Protein 7W9H (pdb70)

InterPro domains:
  IPR001789 Signal transduction response regulator, receiver domain [PF00072] (5-114)
  IPR001789 Signal transduction response regulator, receiver domain [PS50110] (4-118)
  IPR001789 Signal transduction response regulator, receiver domain [SM00448] (3-114)
  IPR002078 RNA polymerase sigma factor 54 interaction domain [PF00158] (134-296)
  IPR002078 RNA polymerase sigma factor 54 interaction domain [PS50045] (130-359)
  IPR002197 DNA binding HTH domain, Fis-type [PF02954] (419-458)
  IPR002197 DNA binding HTH domain, Fis-type [PR01590] (425-442)
  IPR002197 DNA binding HTH domain, Fis-type [PR01590] (442-462)
  IPR003593 AAA+ ATPase domain [SM00382] (150-293)
  IPR009057 Homedomain-like superfamily [SSF46689] (343-458)
  IPR011006 CheY-like superfamily [SSF52172] (4-174)
  IPR025662 Sigma-54 interaction domain, ATP-binding site 1 [PS00675] (154-167)
  IPR025943 Sigma-54 interaction domain, ATP-binding site 2 [PS00676] (216-231)
  IPR025944 Sigma-54 interaction domain, conserved site [PS00688] (343-352)
  IPR027417 P-loop containing nucleoside triphosphate hydrolase [G3DSA:3.40.50.300] (127-301)
  IPR027417 P-loop containing nucleoside triphosphate hydrolase [SSF52540] (132-371)
  IPR058031 NorR-like, AAA+ ATPase lid domain [PF25601] (302-372)

B-factor: mean 34.27, std 9.64, range [15.79, 97.36]

Organism: Pseudomonas aeruginosa (strain ATCC 15692 / DSM 22644 / CIP 104116 / JCM 14847 / LMG 12228 / 1C / PRS 101 / PAO1) (NCBI:txid208964)

Foldseek 3Di:
DEFEEEEEAQDPVVQVVLVVLSVVLVYHYDYDHHLVVVVVVVVVDPGQEYEYEADHPPHGVLVSLLVCCVPPVNYAYEYEYQDDDDVVQVVSVVSPHPYYYHDDDDSVVVSVSCVVGTDD/DLAWEEEAEAQPPVVQVQLVVLSVVLVYHYDTHHHLVVVVVVVVPDPGQEYEHEADHDPHGVQVSLLVCCVPPVPYAYEYEYCDDDPVVQVVSVVSPHPHYYHDDDDSVVSVVVCVVRGHSD

GO terms:
  GO:0045785 positive regulation of cell adhesion (P, IMP)
  GO:2000155 positive regulation of cilium-dependent cell motility (P, IMP)
  GO:1900191 negative regulation of single-species biofilm formation (P, IMP)

Nearest PDB structures (foldseek):
  7w9h-assembly1_A  TM=1.005E+00  e=4.270E-21  Pseudomonas aeruginosa PAO1
  3w9s-assembly1_B  TM=9.530E-01  e=1.381E-09  Klebsiella pneumoniae subsp. pneumoniae NTUH-K2044
  4l4u-assembly1_A-2  TM=9.062E-01  e=5.384E-09  Aquifex aeolicus VF5
  7pv7-assembly2_B  TM=9.364E-01  e=1.172E-08  Porphyromonas gingivalis W83
  7pva-assembly1_B  TM=9.447E-01  e=9.942E-08  Porphyromonas gingivalis W83

Structure (mmCIF, N/CA/C/O backbone):
data_7W9H
#
_entry.id   7W9H
#
_cell.length_a   33.715
_cell.length_b   67.712
_cell.length_c   51.429
_cell.angle_alpha   90.000
_cell.angle_beta   92.174
_cell.angle_gamma   90.000
#
_symmetry.space_group_name_H-M   'P 1 21 1'
#
loop_
_entity.id
_entity.type
_entity.pdbx_description
1 polymer 'Response regulator protein FleR'
2 non-polymer 'CALCIUM ION'
3 non-polymer 'ACETATE ION'
4 water water
#
loop_
_atom_site.group_PDB
_atom_site.id
_atom_site.type_symbol
_atom_site.label_atom_id
_atom_site.label_alt_id
_atom_site.label_comp_id
_atom_site.label_asym_id
_atom_site.label_entity_id
_atom_site.label_seq_id
_atom_site.pdbx_PDB_ins_code
_atom_site.Cartn_x
_atom_site.Cartn_y
_atom_site.Cartn_z
_atom_site.occupancy
_atom_site.B_iso_or_equiv
_atom_site.auth_seq_id
_atom_site.auth_comp_id
_atom_site.auth_asym_id
_atom_site.auth_atom_id
_atom_site.pdbx_PDB_model_num
ATOM 1 N N . MET A 1 5 ? 26.03000 -8.37800 27.46200 1.000 54.46603 1 MET A N 1
ATOM 2 C CA . MET A 1 5 ? 25.55800 -7.13600 28.07500 1.000 64.09942 1 MET A CA 1
ATOM 3 C C . MET A 1 5 ? 24.69300 -6.35300 27.09100 1.000 64.36941 1 MET A C 1
ATOM 4 O O . MET A 1 5 ? 23.93600 -5.45100 27.47700 1.000 55.73026 1 MET A O 1
ATOM 9 N N . ALA A 1 6 ? 24.81500 -6.71800 25.81500 1.000 58.34781 2 ALA A N 1
ATOM 10 C CA . ALA A 1 6 ? 24.13400 -6.00100 24.74900 1.000 54.71609 2 ALA A CA 1
ATOM 11 C C . ALA A 1 6 ? 22.64100 -6.32800 24.73100 1.000 58.52925 2 ALA A C 1
ATOM 12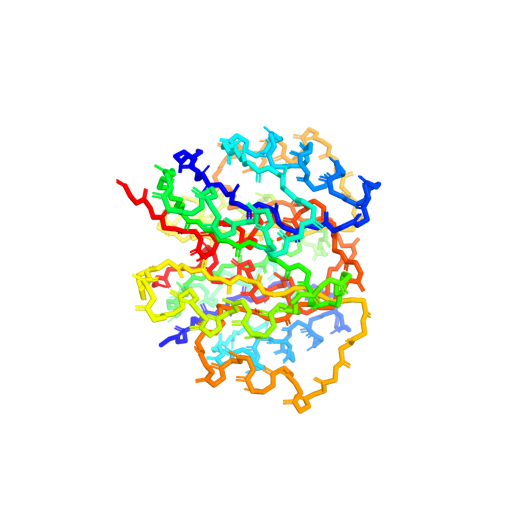 O O . ALA A 1 6 ? 22.20500 -7.41400 25.12800 1.000 57.20135 2 ALA A O 1
ATOM 14 N N . ALA A 1 7 ? 21.85300 -5.34800 24.29800 1.000 50.34056 3 ALA A N 1
ATOM 15 C CA . ALA A 1 7 ? 20.43600 -5.51600 24.03200 1.000 41.58814 3 ALA A CA 1
ATOM 16 C C . ALA A 1 7 ? 20.22800 -5.25500 22.55000 1.000 34.44292 3 ALA A C 1
ATOM 17 O O . ALA A 1 7 ? 21.00800 -4.53900 21.92900 1.000 41.08131 3 ALA A O 1
ATOM 19 N N . LYS A 1 8 ? 19.21400 -5.87800 21.97400 1.000 30.36295 4 LYS A N 1
ATOM 20 C CA . LYS A 1 8 ? 18.86100 -5.66100 20.58000 1.000 29.92424 4 LYS A CA 1
ATOM 21 C C . LYS A 1 8 ? 17.57600 -4.83900 20.56700 1.000 29.04536 4 LYS A C 1
ATOM 22 O O . LYS A 1 8 ? 16.51600 -5.32900 20.97200 1.000 26.97659 4 LYS A O 1
ATOM 28 N N . VAL A 1 9 ? 17.67700 -3.58800 20.12200 1.000 28.16692 5 VAL A N 1
ATOM 29 C CA . VAL A 1 9 ? 16.61100 -2.60200 20.25800 1.000 28.58365 5 VAL A CA 1
ATOM 30 C C . VAL A 1 9 ? 16.01800 -2.32700 18.88500 1.000 26.35126 5 VAL A C 1
ATOM 31 O O . VAL A 1 9 ? 16.75100 -2.02400 17.93600 1.000 27.11745 5 VAL A O 1
ATOM 35 N N . LEU A 1 10 ? 14.69500 -2.43800 18.78000 1.000 24.66169 6 LEU A N 1
ATOM 36 C CA . LEU A 1 10 ? 13.96800 -1.97900 17.60000 1.000 25.88889 6 LEU A CA 1
ATOM 37 C C . LEU A 1 10 ? 13.59300 -0.52000 17.80600 1.000 23.20310 6 LEU A C 1
ATOM 38 O O . LEU A 1 10 ? 12.92000 -0.17500 18.77900 1.000 23.86679 6 LEU A O 1
ATOM 43 N N . LEU A 1 11 ? 14.00700 0.32600 16.88500 1.000 25.61139 7 LEU A N 1
ATOM 44 C CA . LEU A 1 11 ? 13.78300 1.75500 16.96800 1.000 24.89112 7 LEU A CA 1
ATOM 45 C C . LEU A 1 11 ? 12.82000 2.15900 15.86100 1.000 29.20849 7 LEU A C 1
ATOM 46 O O . LEU A 1 11 ? 13.08200 1.88600 14.68800 1.000 27.00976 7 LEU A O 1
ATOM 51 N N . VAL A 1 12 ? 11.71300 2.80000 16.23300 1.000 26.84387 8 VAL A N 1
ATOM 52 C CA . VAL A 1 12 ? 10.64800 3.17100 15.30500 1.000 25.51735 8 VAL A CA 1
ATOM 53 C C . VAL A 1 12 ? 10.46500 4.67400 15.41900 1.000 31.93150 8 VAL A C 1
ATOM 54 O O . VAL A 1 12 ? 9.89800 5.15900 16.40900 1.000 31.82804 8 VAL A O 1
ATOM 58 N N . GLU A 1 13 ? 10.91300 5.41500 14.40900 1.000 29.17278 9 GLU A N 1
ATOM 59 C CA . GLU A 1 13 ? 10.90000 6.87500 14.48800 1.000 31.61264 9 GLU A CA 1
ATOM 60 C C . GLU A 1 13 ? 10.88900 7.43200 13.07400 1.000 36.92052 9 GLU A C 1
ATOM 61 O O . GLU A 1 13 ? 11.81400 7.15600 12.29600 1.000 33.13742 9 GLU A O 1
ATOM 67 N N . ASP A 1 14 ? 9.85900 8.22100 12.74300 1.000 37.20277 10 ASP A N 1
ATOM 68 C CA . ASP A 1 14 ? 9.74800 8.79200 11.40300 1.000 38.24012 10 ASP A CA 1
ATOM 69 C C . ASP A 1 14 ? 10.67200 9.98300 11.17900 1.000 43.81662 10 ASP A C 1
ATOM 70 O O . ASP A 1 14 ? 10.94900 10.31900 10.02500 1.000 45.93491 10 ASP A O 1
ATOM 75 N N . ASP A 1 15 ? 11.17200 10.61300 12.23900 1.000 45.54842 11 ASP A N 1
ATOM 76 C CA . ASP A 1 15 ? 12.08400 11.74800 12.10300 1.000 39.49616 11 ASP A CA 1
ATOM 77 C C . ASP A 1 15 ? 13.49300 11.23200 11.85600 1.000 41.30312 11 ASP A C 1
ATOM 78 O O . ASP A 1 15 ? 14.14600 10.73900 12.78300 1.000 41.73720 11 ASP A O 1
ATOM 83 N N . ARG A 1 16 ? 13.96800 11.38400 10.61400 1.000 45.86191 12 ARG A N 1
ATOM 84 C CA . ARG A 1 16 ? 15.36200 11.11400 10.26100 1.000 42.66832 12 ARG A CA 1
ATOM 85 C C . ARG A 1 16 ? 16.33800 11.56500 11.33800 1.000 40.74790 12 ARG A C 1
ATOM 86 O O . ARG A 1 16 ? 17.17400 10.78400 11.80600 1.000 36.19391 12 ARG A O 1
ATOM 94 N N . ALA A 1 17 ? 16.25400 12.83500 11.73500 1.000 42.25604 13 ALA A N 1
ATOM 95 C CA . ALA A 1 17 ? 17.28100 13.40800 12.59400 1.000 40.36394 13 ALA A CA 1
ATOM 96 C C . ALA A 1 17 ? 17.29100 12.74400 13.97100 1.000 41.07909 13 ALA A C 1
ATOM 97 O O . ALA A 1 17 ? 18.33900 12.29700 14.44800 1.000 42.04439 13 ALA A O 1
ATOM 99 N N . LEU A 1 18 ? 16.12900 12.64800 14.62000 1.000 38.85864 14 LEU A N 1
ATOM 100 C CA . LEU A 1 18 ? 16.08700 11.96200 15.90800 1.000 40.50339 14 LEU A CA 1
ATOM 101 C C . LEU A 1 18 ? 16.42000 10.48200 15.77700 1.000 34.84268 14 LEU A C 1
ATOM 102 O O . LEU A 1 18 ? 17.05000 9.91400 16.67200 1.000 38.13030 14 LEU A O 1
ATOM 107 N N . ARG A 1 19 ? 16.02500 9.83800 14.67600 1.000 33.82326 15 ARG A N 1
ATOM 108 C CA . ARG A 1 19 ? 16.34900 8.42300 14.50900 1.000 35.62275 15 ARG A CA 1
ATOM 109 C C . ARG A 1 19 ? 17.85800 8.19700 14.50400 1.000 36.63523 15 ARG A C 1
ATOM 110 O O . ARG A 1 19 ? 18.35900 7.26100 15.14200 1.000 32.02159 15 ARG A O 1
ATOM 118 N N . GLU A 1 20 ? 18.60600 9.06700 13.81900 1.000 38.15728 16 GLU A N 1
ATOM 119 C CA . GLU A 1 20 ? 20.05000 8.87700 13.75100 1.000 36.53915 16 GLU A CA 1
ATOM 120 C C . GLU A 1 20 ? 20.71300 9.16500 15.09300 1.000 34.93718 16 GLU A C 1
ATOM 121 O O . GLU A 1 20 ? 21.57300 8.40000 15.54300 1.000 36.55079 16 GLU A O 1
ATOM 123 N N . ALA A 1 21 ? 20.31400 10.24400 15.76400 1.000 36.54516 17 ALA A N 1
ATOM 124 C CA . ALA A 1 21 ? 20.84800 10.50900 17.09800 1.000 38.08068 17 ALA A CA 1
ATOM 125 C C . ALA A 1 21 ? 20.54500 9.36300 18.06800 1.000 35.75300 17 ALA A C 1
ATOM 126 O O . ALA A 1 21 ? 21.37400 9.03300 18.92400 1.000 35.82275 17 ALA A O 1
ATOM 128 N N . LEU A 1 22 ? 19.36500 8.74200 17.95700 1.000 33.77231 18 LEU A N 1
ATOM 129 C CA . LEU A 1 22 ? 19.05000 7.64100 18.86600 1.000 35.04274 18 LEU A CA 1
ATOM 130 C C . LEU A 1 22 ? 19.87100 6.41100 18.52500 1.000 33.50251 18 LEU A C 1
ATOM 131 O O . LEU A 1 22 ? 20.30300 5.67400 19.42100 1.000 33.30593 18 LEU A O 1
ATOM 136 N N . SER A 1 23 ? 20.08700 6.17200 17.23100 1.000 30.47733 19 SER A N 1
ATOM 137 C CA . SER A 1 23 ? 20.99300 5.11000 16.80900 1.000 35.49753 19 SER A CA 1
ATOM 138 C C . SER A 1 23 ? 22.39900 5.34600 17.34200 1.000 35.00583 19 SER A C 1
ATOM 139 O O . SER A 1 23 ? 23.04300 4.43000 17.87400 1.000 32.59840 19 SER A O 1
ATOM 142 N N . ASP A 1 24 ? 22.88300 6.58600 17.22200 1.000 35.38167 20 ASP A N 1
ATOM 143 C CA . ASP A 1 24 ? 24.20500 6.93700 17.73000 1.000 35.26585 20 ASP A CA 1
ATOM 144 C C . ASP A 1 24 ? 24.33200 6.63000 19.21600 1.000 35.50170 20 ASP A C 1
ATOM 145 O O . ASP A 1 24 ? 25.35800 6.11300 19.66800 1.000 35.68742 20 ASP A O 1
ATOM 147 N N . THR A 1 25 ? 23.29800 6.94000 19.99400 1.000 35.44356 21 THR A N 1
ATOM 148 C CA . THR A 1 25 ? 23.34800 6.64500 21.41900 1.000 33.50377 21 THR A CA 1
ATOM 149 C C . THR A 1 25 ? 23.33600 5.14300 21.68400 1.000 35.59576 21 THR A C 1
ATOM 150 O O . THR A 1 25 ? 24.03800 4.65700 22.58000 1.000 34.30077 21 THR A O 1
ATOM 154 N N . LEU A 1 26 ? 22.51000 4.39700 20.94900 1.000 33.22417 22 LEU A N 1
ATOM 155 C CA . LEU A 1 26 ? 22.42400 2.96500 21.18100 1.000 31.80818 22 LEU A CA 1
ATOM 156 C C . LEU A 1 26 ? 23.78400 2.31400 20.98900 1.000 32.20657 22 LEU A C 1
ATOM 157 O O . LEU A 1 26 ? 24.23100 1.53100 21.83200 1.000 36.75034 22 LEU A O 1
ATOM 162 N N . LEU A 1 27 ? 24.46700 2.65600 19.88900 1.000 36.11796 23 LEU A N 1
ATOM 163 C CA . LEU A 1 27 ? 25.81100 2.14200 19.62500 1.000 37.61044 23 LEU A CA 1
ATOM 164 C C . LEU A 1 27 ? 26.76800 2.50100 20.74600 1.000 38.56347 23 LEU A C 1
ATOM 165 O O . LEU A 1 27 ? 27.48600 1.63800 21.26300 1.000 35.16200 23 LEU A O 1
ATOM 170 N N . LEU A 1 28 ? 26.78800 3.78000 21.13100 1.000 35.46919 24 LEU A N 1
ATOM 171 C CA . LEU A 1 28 ? 27.58100 4.20800 22.27800 1.000 37.90154 24 LEU A CA 1
ATOM 172 C C . LEU A 1 28 ? 27.41800 3.25400 23.45900 1.000 39.17146 24 LEU A C 1
ATOM 173 O O . LEU A 1 28 ? 28.40100 2.89400 24.11400 1.000 40.48888 24 LEU A O 1
ATOM 178 N N . GLY A 1 29 ? 26.19600 2.79000 23.71600 1.000 35.30861 25 GLY A N 1
ATOM 179 C CA . GLY A 1 29 ? 26.00800 1.89400 24.83900 1.000 33.74681 25 GLY A CA 1
ATOM 180 C C . GLY A 1 29 ? 26.31900 0.43700 24.59500 1.000 37.27228 25 GLY A C 1
ATOM 181 O O 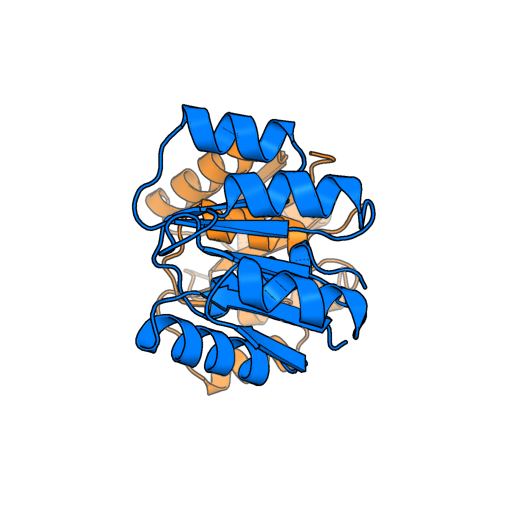. GLY A 1 29 ? 26.03400 -0.38700 25.46900 1.000 35.45267 25 GLY A O 1
ATOM 182 N N . GLY A 1 30 ? 26.89200 0.08900 23.44300 1.000 39.17008 26 GLY A N 1
ATOM 183 C CA . GLY A 1 30 ? 27.20300 -1.29900 23.14400 1.000 40.17903 26 GLY A CA 1
ATOM 184 C C . GLY A 1 30 ? 26.00300 -2.14600 22.76500 1.000 43.45648 26 GLY A C 1
ATOM 185 O O . GLY A 1 30 ? 25.94900 -3.33600 23.11700 1.000 43.67383 26 GLY A O 1
ATOM 186 N N . HIS A 1 31 ? 25.04100 -1.57000 22.04300 1.000 38.18500 27 HIS A N 1
ATOM 187 C CA . HIS A 1 31 ? 23.73700 -2.18600 21.82000 1.000 41.16098 27 HIS A CA 1
ATOM 188 C C . HIS A 1 31 ? 23.47900 -2.40000 20.33500 1.000 35.06143 27 HIS A C 1
ATOM 189 O O . HIS A 1 31 ? 23.72100 -1.50700 19.52000 1.000 36.85800 27 HIS A O 1
ATOM 196 N N . GLU A 1 32 ? 22.94600 -3.56700 19.99000 1.000 36.34635 28 GLU A N 1
ATOM 197 C CA . GLU A 1 32 ? 22.48100 -3.80700 18.63100 1.000 36.09604 28 GLU A CA 1
ATOM 198 C C . GLU A 1 32 ? 21.14000 -3.11700 18.41100 1.000 36.82180 28 GLU A C 1
ATOM 199 O O . GLU A 1 32 ? 20.35400 -2.93800 19.34500 1.000 32.94648 28 GLU A O 1
ATOM 205 N N . PHE A 1 33 ? 20.87600 -2.72300 17.16600 1.000 28.67017 29 PHE A N 1
ATOM 206 C CA . PHE A 1 33 ? 19.57700 -2.13500 16.89300 1.000 31.24703 29 PHE A CA 1
ATOM 207 C C . PHE A 1 33 ? 19.20000 -2.27900 15.42600 1.000 33.15506 29 PHE A C 1
ATOM 208 O O . PHE A 1 33 ? 20.04500 -2.48500 14.55300 1.000 32.59688 29 PHE A O 1
ATOM 216 N N . VAL A 1 34 ? 17.90800 -2.14000 15.17900 1.000 29.03532 30 VAL A N 1
ATOM 217 C CA . VAL A 1 34 ? 17.34300 -1.95400 13.85200 1.000 28.52610 30 VAL A CA 1
ATOM 218 C C . VAL A 1 34 ? 16.46300 -0.71500 13.93400 1.000 29.66554 30 VAL A C 1
ATOM 219 O O . VAL A 1 34 ? 15.73500 -0.53900 14.91500 1.000 29.38012 30 VAL A O 1
ATOM 223 N N . ALA A 1 35 ? 16.53700 0.15200 12.92300 1.000 32.35879 31 ALA A N 1
ATOM 224 C CA . ALA A 1 35 ? 15.79000 1.40300 12.91300 1.000 27.82333 31 ALA A CA 1
ATOM 225 C C . ALA A 1 35 ? 14.87700 1.44500 11.69500 1.000 31.77631 31 ALA A C 1
ATOM 226 O O . ALA A 1 35 ? 15.32700 1.21200 10.57200 1.000 33.29021 31 ALA A O 1
ATOM 228 N N . VAL A 1 36 ? 13.58700 1.70000 11.93000 1.000 29.71484 32 VAL A N 1
ATOM 229 C CA . VAL A 1 36 ? 12.58300 1.82200 10.88100 1.000 32.48699 32 VAL A CA 1
ATOM 230 C C . VAL A 1 36 ? 11.86000 3.14800 11.07700 1.000 31.11832 32 VAL A C 1
ATOM 231 O O . VAL A 1 36 ? 11.96300 3.79000 12.12100 1.000 31.80162 32 VAL A O 1
ATOM 235 N N . ASP A 1 37 ? 11.11700 3.56300 10.06000 1.000 35.69910 33 ASP A N 1
ATOM 236 C CA . ASP A 1 37 ? 10.49200 4.87600 10.09200 1.000 36.26666 33 ASP A CA 1
ATOM 237 C C . ASP A 1 37 ? 8.98200 4.82400 10.25900 1.000 39.28065 33 ASP A C 1
ATOM 238 O O . ASP A 1 37 ? 8.34300 5.88100 10.28900 1.000 39.22462 33 ASP A O 1
ATOM 243 N N . SER A 1 38 ? 8.39500 3.63500 10.37400 1.000 35.90131 34 SER A N 1
ATOM 244 C CA . SER A 1 38 ? 6.95900 3.52200 10.53700 1.000 32.84341 34 SER A CA 1
ATOM 245 C C . SER A 1 38 ? 6.65200 2.24200 11.29400 1.000 30.15925 34 SER A C 1
ATOM 246 O O . SER A 1 38 ? 7.36400 1.24000 11.15900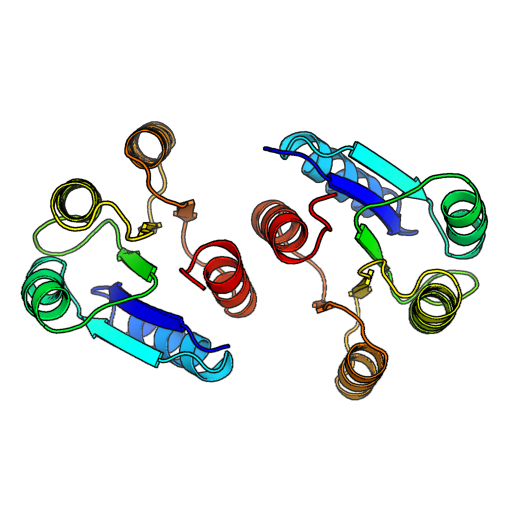 1.000 27.19139 34 SER A O 1
ATOM 249 N N . ALA A 1 39 ? 5.58100 2.28800 12.09500 1.000 27.77282 35 ALA A N 1
ATOM 250 C CA . ALA A 1 39 ? 5.02300 1.06000 12.65900 1.000 28.90211 35 ALA A CA 1
ATOM 251 C C . ALA A 1 39 ? 4.76000 0.01200 11.57600 1.000 35.17497 35 ALA A C 1
ATOM 252 O O . ALA A 1 39 ? 4.98100 -1.18500 11.80400 1.000 31.36201 35 ALA A O 1
ATOM 254 N N . GLU A 1 40 ? 4.32100 0.43300 10.38500 1.000 28.07588 36 GLU A N 1
ATOM 255 C CA . GLU A 1 40 ? 4.08300 -0.53600 9.31600 1.000 32.11327 36 GLU A CA 1
ATOM 256 C C . GLU A 1 40 ? 5.37500 -1.21700 8.88700 1.000 34.93890 36 GLU A C 1
ATOM 257 O O . GLU A 1 40 ? 5.36900 -2.40300 8.54200 1.000 37.54518 36 GLU A O 1
ATOM 263 N N . ALA A 1 41 ? 6.49100 -0.47900 8.88300 1.000 32.37483 37 ALA A N 1
ATOM 264 C CA . ALA A 1 41 ? 7.78400 -1.09300 8.61100 1.000 27.20168 37 ALA A CA 1
ATOM 265 C C . ALA A 1 41 ? 8.27500 -1.93000 9.78200 1.000 28.45205 37 ALA A C 1
ATOM 266 O O . ALA A 1 41 ? 9.06700 -2.85700 9.58000 1.000 28.75317 37 ALA A O 1
ATOM 268 N N . ALA A 1 42 ? 7.81500 -1.63500 10.99700 1.000 27.88835 38 ALA A N 1
ATOM 269 C CA . ALA A 1 42 ? 8.29800 -2.38400 12.15000 1.000 30.49419 38 ALA A CA 1
ATOM 270 C C . ALA A 1 42 ? 7.73500 -3.80000 12.17700 1.000 28.67143 38 ALA A C 1
ATOM 271 O O . ALA A 1 42 ? 8.40700 -4.73100 12.64000 1.000 29.83163 38 ALA A O 1
ATOM 273 N N . LEU A 1 43 ? 6.51500 -3.99000 11.68300 1.000 32.49718 39 LEU A N 1
ATOM 274 C CA . LEU A 1 43 ? 5.87400 -5.29800 11.81200 1.000 31.69388 39 LEU A CA 1
ATOM 275 C C . LEU A 1 43 ? 6.60300 -6.39900 11.05000 1.000 33.85905 39 LEU A C 1
ATOM 276 O O . LEU A 1 43 ? 6.85800 -7.46000 11.64900 1.000 34.79124 39 LEU A O 1
ATOM 281 N N . PRO A 1 44 ? 6.96400 -6.23900 9.76300 1.000 35.22971 40 PRO A N 1
ATOM 282 C CA . PRO A 1 44 ? 7.77700 -7.28400 9.11400 1.000 35.34563 40 PRO A CA 1
ATOM 283 C C . PRO A 1 44 ? 9.04000 -7.60800 9.87900 1.000 35.05876 40 PRO A C 1
ATOM 284 O O . PRO A 1 44 ? 9.37600 -8.78600 10.03900 1.000 31.74837 40 PRO A O 1
ATOM 288 N N . VAL A 1 45 ? 9.73500 -6.58100 10.38300 1.000 33.21761 41 VAL A N 1
ATOM 289 C CA . VAL A 1 45 ? 10.99900 -6.80000 11.08000 1.000 32.19379 41 VAL A CA 1
ATOM 290 C C . VAL A 1 45 ? 10.76800 -7.56100 12.37300 1.000 29.62159 41 VAL A C 1
ATOM 291 O O . VAL A 1 45 ? 11.57800 -8.41200 12.75900 1.000 29.81183 41 VAL A O 1
ATOM 295 N N . LEU A 1 46 ? 9.66000 -7.26300 13.07000 1.000 27.50602 42 LEU A N 1
ATOM 296 C CA . LEU A 1 46 ? 9.37000 -7.94500 14.32900 1.000 27.47706 42 LEU A CA 1
ATOM 297 C C . LEU A 1 46 ? 9.13500 -9.43300 14.11400 1.000 29.60656 42 LEU A C 1
ATOM 298 O O . LEU A 1 46 ? 9.36000 -10.23500 15.02300 1.000 28.23095 42 LEU A O 1
ATOM 303 N N . ALA A 1 47 ? 8.66800 -9.81700 12.92900 1.000 27.69108 43 ALA A N 1
ATOM 304 C CA . ALA A 1 47 ? 8.50000 -11.22900 12.62500 1.000 32.24055 43 ALA A CA 1
ATOM 305 C C . ALA A 1 47 ? 9.78300 -11.88000 12.11700 1.000 30.05378 43 ALA A C 1
ATOM 306 O O . ALA A 1 47 ? 9.84900 -13.11400 12.05700 1.000 27.38785 43 ALA A O 1
ATOM 308 N N . ARG A 1 48 ? 10.81000 -11.09800 11.77500 1.000 32.99777 44 ARG A N 1
ATOM 309 C CA . ARG A 1 48 ? 12.06300 -11.68100 11.30100 1.000 28.45843 44 ARG A CA 1
ATOM 310 C C . ARG A 1 48 ? 13.07600 -11.88900 12.39900 1.000 32.69926 44 ARG A C 1
ATOM 311 O O . ARG A 1 48 ? 13.83800 -12.85800 12.34600 1.000 36.14576 44 ARG A O 1
ATOM 319 N N . GLU A 1 49 ? 13.11100 -11.00000 13.38400 1.000 37.54370 45 GLU A N 1
ATOM 320 C CA . GLU A 1 49 ? 14.18900 -10.96600 14.36100 1.000 33.52300 45 GLU A CA 1
ATOM 321 C C . GLU A 1 49 ? 13.61600 -10.79100 15.76200 1.000 35.43501 45 GLU A C 1
ATOM 322 O O . GLU A 1 49 ? 12.59300 -10.12000 15.94600 1.000 32.26793 45 GLU A O 1
ATOM 328 N N . ALA A 1 50 ? 14.25800 -11.41800 16.74200 1.000 29.41655 46 ALA A N 1
ATOM 329 C CA . ALA A 1 50 ? 13.87500 -11.21300 18.13200 1.000 32.15332 46 ALA A CA 1
ATOM 330 C C . ALA A 1 50 ? 14.50900 -9.93300 18.66400 1.000 33.41409 46 ALA A C 1
ATOM 331 O O . ALA A 1 50 ? 15.65900 -9.61300 18.34600 1.000 30.95074 46 ALA A O 1
ATOM 333 N N . PHE A 1 51 ? 13.77000 -9.20400 19.49300 1.000 28.05317 47 PHE A N 1
ATOM 334 C CA . PHE A 1 51 ? 14.29600 -7.96800 20.04700 1.000 25.87874 47 PHE A CA 1
ATOM 335 C C . PHE A 1 51 ? 14.20800 -8.02000 21.55800 1.000 24.40210 47 PHE A C 1
ATOM 336 O O . PHE A 1 51 ? 13.46100 -8.81500 22.12200 1.000 29.03888 47 PHE A O 1
ATOM 344 N N . SER A 1 52 ? 15.02100 -7.20100 22.21600 1.000 25.42161 48 SER A N 1
ATOM 345 C CA . SER A 1 52 ? 14.91600 -7.08100 23.66100 1.000 28.38240 48 SER A CA 1
ATOM 346 C C . SER A 1 52 ? 14.04900 -5.90700 24.07500 1.000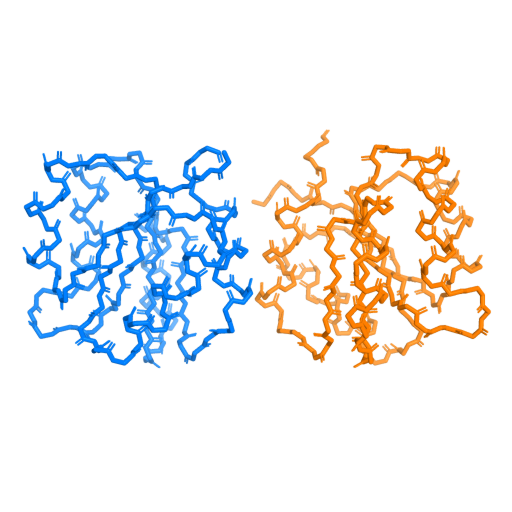 22.70544 48 SER A C 1
ATOM 347 O O . SER A 1 52 ? 13.62200 -5.84800 25.23000 1.000 21.60677 48 SER A O 1
ATOM 350 N N . LEU A 1 53 ? 13.81900 -4.95800 23.17300 1.000 21.21046 49 LEU A N 1
ATOM 351 C CA . LEU A 1 53 ? 13.13100 -3.72800 23.53000 1.000 21.72366 49 LEU A CA 1
ATOM 352 C C . LEU A 1 53 ? 12.62000 -3.05600 22.26200 1.000 19.31460 49 LEU A C 1
ATOM 353 O O . LEU A 1 53 ? 13.25700 -3.11600 21.21300 1.000 21.45610 49 LEU A O 1
ATOM 358 N N . VAL A 1 54 ? 11.46000 -2.42300 22.36900 1.000 22.27059 50 VAL A N 1
ATOM 359 C CA . VAL A 1 54 ? 10.92700 -1.59000 21.30400 1.000 22.70462 50 VAL A CA 1
ATOM 360 C C . VAL A 1 54 ? 10.83900 -0.17200 21.83600 1.000 19.94741 50 VAL A C 1
ATOM 361 O O . VAL A 1 54 ? 10.37000 0.04900 22.95600 1.000 21.90551 50 VAL A O 1
ATOM 365 N N . ILE A 1 55 ? 11.32800 0.78400 21.06000 1.000 22.24243 51 ILE A N 1
ATOM 366 C CA . ILE A 1 55 ? 11.11400 2.19300 21.35700 1.000 24.65218 51 ILE A CA 1
ATOM 367 C C . ILE A 1 55 ? 10.44100 2.79500 20.14000 1.000 24.50243 51 ILE A C 1
ATOM 368 O O . ILE A 1 55 ? 10.99000 2.74200 19.03300 1.000 25.43432 51 ILE A O 1
ATOM 373 N N . SER A 1 56 ? 9.24600 3.33800 20.32700 1.000 25.30926 52 SER A N 1
ATOM 374 C CA . SER A 1 56 ? 8.49900 3.84900 19.19200 1.000 24.87820 52 SER A CA 1
ATOM 375 C C . SER A 1 56 ? 7.97600 5.24700 19.45800 1.000 25.50528 52 SER A C 1
ATOM 376 O O . SER A 1 56 ? 7.47900 5.54400 20.54800 1.000 24.55693 52 SER A O 1
ATOM 379 N N . ASP A 1 57 ? 8.07500 6.09300 18.43600 1.000 27.63257 53 ASP A N 1
ATOM 380 C CA . ASP A 1 57 ? 7.37500 7.36500 18.43100 1.000 27.46553 53 ASP A CA 1
ATOM 381 C C . ASP A 1 57 ? 5.86600 7.13300 18.46300 1.000 26.66442 53 ASP A C 1
ATOM 382 O O . ASP A 1 57 ? 5.36400 6.10200 18.00900 1.000 22.06855 53 ASP A O 1
ATOM 387 N N . VAL A 1 58 ? 5.13700 8.09600 19.00800 1.000 25.81024 54 VAL A N 1
ATOM 388 C CA . VAL A 1 58 ? 3.68300 7.97800 19.00800 1.000 32.89467 54 VAL A CA 1
ATOM 389 C C . VAL A 1 58 ? 3.07600 8.53700 17.71800 1.000 31.71318 54 VAL A C 1
ATOM 390 O O . VAL A 1 58 ? 2.16300 7.93500 17.15400 1.000 32.56756 54 VAL A O 1
ATOM 394 N N . ASN A 1 59 ? 3.58100 9.65300 17.19300 1.000 31.61974 55 ASN A N 1
ATOM 395 C CA . ASN A 1 59 ? 2.90400 10.39600 16.12500 1.000 35.03549 55 ASN A CA 1
ATOM 396 C C . ASN A 1 59 ? 3.60500 10.12200 14.80300 1.000 35.67450 55 ASN A C 1
ATOM 397 O O . ASN A 1 59 ? 4.64700 10.70900 14.50900 1.000 38.12355 55 ASN A O 1
ATOM 402 N N . MET A 1 60 ? 3.03100 9.23900 13.99700 1.000 39.25824 56 MET A N 1
ATOM 403 C CA . MET A 1 60 ? 3.72600 8.85000 12.78300 1.000 37.52098 56 MET A CA 1
ATOM 404 C C . MET A 1 60 ? 2.80000 8.89100 11.58100 1.000 42.30900 56 MET A C 1
ATOM 405 O O . MET A 1 60 ? 1.58500 8.69700 11.70800 1.000 47.94733 56 MET A O 1
ATOM 410 N N . PRO A 1 61 ? 3.35100 9.14000 10.40600 1.000 44.10259 57 PRO A N 1
ATOM 411 C CA . PRO A 1 61 ? 2.54200 9.11400 9.17900 1.000 47.00955 57 PRO A CA 1
ATOM 412 C C . PRO A 1 61 ? 2.06300 7.70900 8.84300 1.000 43.69443 57 PRO A C 1
ATOM 413 O O . PRO A 1 61 ? 2.66800 7.00400 8.02500 1.000 49.98424 57 PRO A O 1
ATOM 417 N N . GLY A 1 62 ? 0.98300 7.29500 9.45900 1.000 37.84573 58 GLY A N 1
ATOM 418 C CA . GLY A 1 62 ? 0.49700 5.94600 9.30400 1.000 36.45577 58 GLY A CA 1
ATOM 419 C C . GLY A 1 62 ? -0.13100 5.48700 10.60800 1.000 38.69370 58 GLY A C 1
ATOM 420 O O . GLY A 1 62 ? -0.75000 6.28200 11.32000 1.000 40.79747 58 GLY A O 1
ATOM 421 N N . MET A 1 63 ? 0.05400 4.21100 10.91000 1.000 41.12726 59 MET A N 1
ATOM 422 C CA . MET A 1 63 ? -0.37200 3.69000 12.19900 1.000 38.26565 59 MET A CA 1
ATOM 423 C C . MET A 1 63 ? 0.45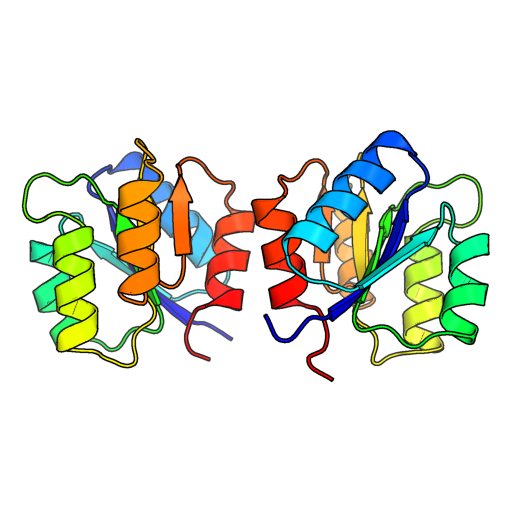000 4.33000 13.31100 1.000 32.01108 59 MET A C 1
ATOM 424 O O . MET A 1 63 ? 1.66100 4.51600 13.18700 1.000 34.60798 59 MET A O 1
ATOM 429 N N . ASP A 1 64 ? -0.22100 4.69200 14.38800 1.000 35.32310 60 ASP A N 1
ATOM 430 C CA . ASP A 1 64 ? 0.41700 5.39200 15.48700 1.000 40.39030 60 ASP A CA 1
ATOM 431 C C . ASP A 1 64 ? 0.93700 4.41400 16.54600 1.000 32.63804 60 ASP A C 1
ATOM 432 O O . ASP A 1 64 ? 0.61700 3.22500 16.55700 1.000 32.80485 60 ASP A O 1
ATOM 437 N N . GLY A 1 65 ? 1.73300 4.95500 17.47000 1.000 34.94824 61 GLY A N 1
ATOM 438 C CA . GLY A 1 65 ? 2.41500 4.12200 18.44000 1.000 32.04962 61 GLY A CA 1
ATOM 439 C C . GLY A 1 65 ? 1.48600 3.44700 19.42700 1.000 27.37331 61 GLY A C 1
ATOM 440 O O . GLY A 1 65 ? 1.79800 2.36600 19.93200 1.000 25.71902 61 GLY A O 1
ATOM 441 N N . HIS A 1 66 ? 0.35100 4.06800 19.73400 1.000 25.11972 62 HIS A N 1
ATOM 442 C CA . HIS A 1 66 ? -0.61400 3.39200 20.60000 1.000 31.74002 62 HIS A CA 1
ATOM 443 C C . HIS A 1 66 ? -1.17900 2.15400 19.91800 1.000 29.10483 62 HIS A C 1
ATOM 444 O O . HIS A 1 66 ? -1.37300 1.11800 20.55700 1.000 28.19036 62 HIS A O 1
ATOM 451 N N . GLN A 1 67 ? -1.42000 2.23300 18.61500 1.000 31.96835 63 GLN A N 1
ATOM 452 C CA . GLN A 1 67 ? -1.87400 1.05000 17.90600 1.000 32.86821 63 GLN A CA 1
ATOM 453 C C . GLN A 1 67 ? -0.75700 0.03300 17.73600 1.000 30.13033 63 GLN A C 1
ATOM 454 O O . GLN A 1 67 ? -1.01200 -1.17600 17.78200 1.000 29.88973 63 GLN A O 1
ATOM 460 N N . LEU A 1 68 ? 0.47600 0.49000 17.51100 1.000 25.05486 64 LEU A N 1
ATOM 461 C CA . LEU A 1 68 ? 1.58700 -0.44900 17.50600 1.000 25.88047 64 LEU A CA 1
ATOM 462 C C . LEU A 1 68 ? 1.74300 -1.10800 18.87600 1.000 25.59845 64 LEU A C 1
ATOM 463 O O . LEU A 1 68 ? 1.93500 -2.32700 18.96900 1.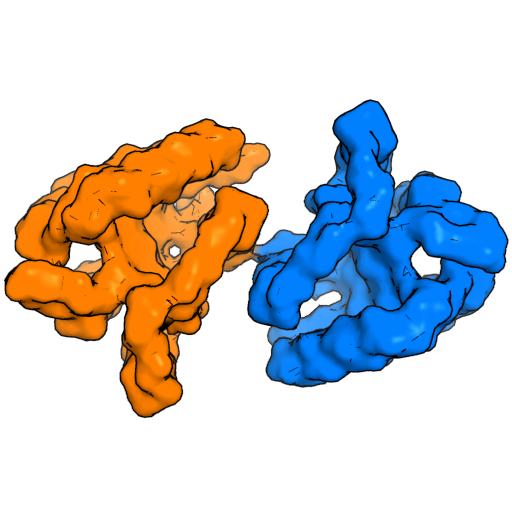000 27.43758 64 LEU A O 1
ATOM 468 N N . LEU A 1 69 ? 1.62000 -0.32600 19.95300 1.000 22.29536 65 LEU A N 1
ATOM 469 C CA . LEU A 1 69 ? 1.71300 -0.87500 21.30400 1.000 26.34443 65 LEU A CA 1
ATOM 470 C C . LEU A 1 69 ? 0.74300 -2.03700 21.50100 1.000 27.49064 65 LEU A C 1
ATOM 471 O O . LEU A 1 69 ? 1.15200 -3.15300 21.84400 1.000 29.03134 65 LEU A O 1
ATOM 476 N N . GLY A 1 70 ? -0.55600 -1.78200 21.32000 1.000 29.63987 66 GLY A N 1
ATOM 477 C CA . GLY A 1 70 ? -1.54100 -2.82200 21.55700 1.000 25.20396 66 GLY A CA 1
ATOM 478 C C . GLY A 1 70 ? -1.29000 -4.02100 20.68600 1.000 25.07825 66 GLY A C 1
ATOM 479 O O . GLY A 1 70 ? -1.50800 -5.16500 21.09100 1.000 32.57751 66 GLY A O 1
ATOM 480 N N . LEU A 1 71 ? -0.71200 -3.77700 19.53300 1.000 26.25085 67 LEU A N 1
ATOM 481 C CA . LEU A 1 71 ? -0.39200 -4.86800 18.60100 1.000 24.18015 67 LEU A CA 1
ATOM 482 C C . LEU A 1 71 ? 0.82900 -5.64400 19.09600 1.000 32.13106 67 LEU A C 1
ATOM 483 O O . LEU A 1 71 ? 0.88100 -6.82800 18.89700 1.000 31.53154 67 LEU A O 1
ATOM 488 N N . ILE A 1 72 ? 1.79700 -4.97600 19.69700 1.000 30.15959 68 ILE A N 1
ATOM 489 C CA . ILE A 1 72 ? 2.92900 -5.73200 20.22000 1.000 27.40395 68 ILE A CA 1
ATOM 490 C C . ILE A 1 72 ? 2.51200 -6.48700 21.46900 1.000 23.55103 68 ILE A C 1
ATOM 491 O O . ILE A 1 72 ? 2.92000 -7.62900 21.68400 1.000 27.84589 68 ILE A O 1
ATOM 496 N N . ARG A 1 73 ? 1.67300 -5.87300 22.30200 1.000 26.85018 69 ARG A N 1
ATOM 497 C CA . ARG A 1 73 ? 1.22000 -6.55600 23.50600 1.000 33.84640 69 ARG A CA 1
ATOM 498 C C . ARG A 1 73 ? 0.42500 -7.80700 23.16800 1.000 34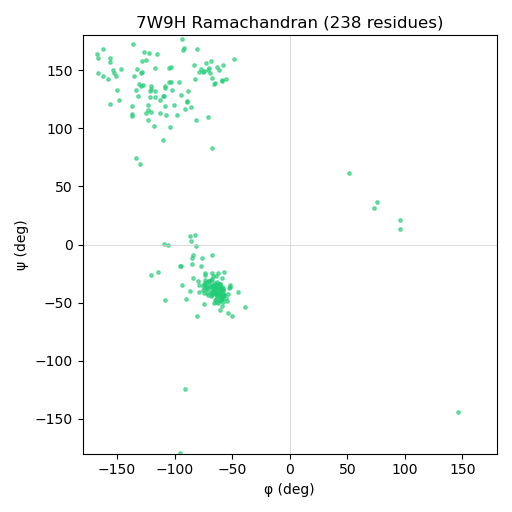.16274 69 ARG A C 1
ATOM 499 O O . ARG A 1 73 ? 0.34400 -8.73200 23.98300 1.000 39.11256 69 ARG A O 1
ATOM 507 N N . THR A 1 74 ? -0.16800 -7.85500 21.98100 1.000 33.67620 70 THR A N 1
ATOM 508 C CA . THR A 1 74 ? -0.90900 -9.04000 21.57400 1.000 35.32325 70 THR A CA 1
ATOM 509 C C . THR A 1 74 ? 0.03400 -10.12100 21.06600 1.000 35.92099 70 THR A C 1
ATOM 510 O O . THR A 1 74 ? 0.08500 -11.22300 21.62100 1.000 41.22882 70 THR A O 1
ATOM 514 N N . ARG A 1 75 ? 0.76000 -9.82000 20.01000 1.000 34.86157 71 ARG A N 1
ATOM 515 C CA . ARG A 1 75 ? 1.61900 -10.81300 19.34000 1.000 29.22425 71 ARG A CA 1
ATOM 516 C C . ARG A 1 75 ? 2.89300 -11.17500 20.10100 1.000 35.17005 71 ARG A C 1
ATOM 517 O O . ARG A 1 75 ? 3.42000 -12.21300 19.83300 1.000 35.40461 71 ARG A O 1
ATOM 525 N N . TYR A 1 76 ? 3.47200 -10.26700 20.88500 1.000 34.67873 72 TYR A N 1
ATOM 526 C CA . TYR A 1 76 ? 4.76200 -10.48800 21.54100 1.000 29.58440 72 TYR A CA 1
ATOM 527 C C . TYR A 1 76 ? 4.61800 -10.14000 23.00900 1.000 31.85506 72 TYR A C 1
ATOM 528 O O . TYR A 1 76 ? 5.17600 -9.14600 23.49200 1.000 31.61033 72 TYR A O 1
ATOM 537 N N . PRO A 1 77 ? 3.86700 -10.95200 23.75400 1.000 33.84686 73 PRO A N 1
ATOM 538 C CA . PRO A 1 77 ? 3.53500 -10.58800 25.14000 1.000 35.31915 73 PRO A CA 1
ATOM 539 C C . PRO A 1 77 ? 4.74800 -10.33900 26.01500 1.000 34.65855 73 PRO A C 1
ATOM 540 O O . PRO A 1 77 ? 4.63400 -9.61400 27.01500 1.000 37.70436 73 PRO A O 1
ATOM 544 N N . HIS A 1 78 ? 5.90500 -10.89500 25.66300 1.000 33.60454 74 HIS A N 1
ATOM 545 C CA . HIS A 1 78 ? 7.11900 -10.76600 26.46100 1.000 39.26063 74 HIS A CA 1
ATOM 546 C C . HIS A 1 78 ? 7.89800 -9.48400 26.18700 1.000 34.86802 74 HIS A C 1
ATOM 547 O O . HIS A 1 78 ? 8.85400 -9.20200 26.91300 1.000 39.60666 74 HIS A O 1
ATOM 554 N N . LEU A 1 79 ? 7.53600 -8.71800 25.16000 1.000 32.51140 75 LEU A N 1
ATOM 555 C CA . LEU A 1 79 ? 8.40800 -7.66800 24.62800 1.000 28.32471 75 LEU A CA 1
ATOM 556 C C . LEU A 1 79 ? 8.13900 -6.33000 25.31400 1.000 26.43472 75 LEU A C 1
ATOM 557 O O . LEU A 1 79 ? 7.02000 -5.80100 25.19900 1.000 24.37646 75 LEU A O 1
ATOM 562 N N . PRO A 1 80 ? 9.10800 -5.75600 26.03400 1.000 25.60277 76 PRO A N 1
ATOM 563 C CA . PRO A 1 80 ? 8.92200 -4.40200 26.58000 1.000 23.97096 76 PRO A CA 1
ATOM 564 C C . PRO A 1 80 ? 8.86500 -3.35200 25.47400 1.000 23.17341 76 PRO A C 1
ATOM 565 O O . PRO A 1 80 ? 9.58000 -3.43400 24.46800 1.000 21.46265 76 PRO A O 1
ATOM 569 N N . VAL A 1 81 ? 8.01600 -2.35000 25.68100 1.000 18.34017 77 VAL A N 1
ATOM 570 C CA . VAL A 1 81 ? 7.77600 -1.29200 24.70700 1.000 19.12739 77 VAL A CA 1
ATOM 571 C C . VAL A 1 81 ? 7.86700 0.04200 25.42700 1.000 22.26045 77 VAL A C 1
ATOM 572 O O . VAL A 1 81 ? 7.17000 0.25600 26.42600 1.000 21.88884 77 VAL A O 1
ATOM 576 N N . LEU A 1 82 ? 8.66800 0.93500 24.89700 1.000 20.57570 78 LEU A N 1
ATOM 577 C CA . LEU A 1 82 ? 8.67800 2.32300 25.38100 1.000 20.29562 78 LEU A CA 1
ATOM 578 C C . LEU A 1 82 ? 8.03700 3.20100 24.30300 1.000 24.57094 78 LEU A C 1
ATOM 579 O O . LEU A 1 82 ? 8.32300 3.05200 23.14200 1.000 23.74120 78 LEU A O 1
ATOM 584 N N . LEU A 1 83 ? 7.18800 4.09900 24.72500 1.000 21.99690 79 LEU A N 1
ATOM 585 C CA . LEU A 1 83 ? 6.59700 5.06900 23.82900 1.000 22.10630 79 LEU A CA 1
ATOM 586 C C . LEU A 1 83 ? 7.25900 6.41900 24.07300 1.000 23.17752 79 LEU A C 1
ATOM 587 O O . LEU A 1 83 ? 7.56100 6.78200 25.21500 1.000 24.21598 79 LEU A O 1
ATOM 592 N N . MET A 1 84 ? 7.52000 7.14200 22.99900 1.000 20.96265 80 MET A N 1
ATOM 593 C CA . MET A 1 84 ? 8.02100 8.49700 23.09900 1.000 28.60263 80 MET A CA 1
ATOM 594 C C . MET A 1 84 ? 7.16900 9.42900 22.25400 1.000 31.12399 80 MET A C 1
ATOM 595 O O . MET A 1 84 ? 6.63200 9.04000 21.21100 1.000 35.04993 80 MET A O 1
ATOM 600 N N . THR A 1 85 ? 7.05200 10.67200 22.70100 1.000 28.88572 81 THR A N 1
ATOM 601 C CA . THR A 1 85 ? 6.20700 11.60100 21.97800 1.000 33.70656 81 THR A CA 1
ATOM 602 C C . THR A 1 85 ? 6.67900 13.02300 22.21000 1.000 32.81505 81 THR A C 1
ATOM 603 O O . THR A 1 85 ? 7.23700 13.35300 23.26100 1.000 32.65617 81 THR A O 1
ATOM 607 N N . ALA A 1 86 ? 6.45200 13.86000 21.20500 1.000 38.25393 82 ALA A N 1
ATOM 608 C CA . ALA A 1 86 ? 6.66900 15.29000 21.36200 1.000 47.81109 82 ALA A CA 1
ATOM 609 C C . ALA A 1 86 ? 5.49900 15.94600 22.08600 1.000 45.26422 82 ALA A C 1
ATOM 610 O O . ALA A 1 86 ? 5.69200 16.90500 22.84300 1.000 49.71690 82 ALA A O 1
ATOM 612 N N . TYR A 1 87 ? 4.30300 15.41300 21.90600 1.000 44.80297 83 TYR A N 1
ATOM 613 C CA . TYR A 1 87 ? 3.07800 15.96000 22.47500 1.000 42.40127 83 TYR A CA 1
ATOM 614 C C . TYR A 1 87 ? 2.59800 15.00000 23.56500 1.000 39.87165 83 TYR A C 1
ATOM 615 O O . TYR A 1 87 ? 1.83600 14.06500 23.30900 1.000 44.86360 83 TYR A O 1
ATOM 624 N N . GLY A 1 88 ? 3.05600 15.23600 24.79000 1.000 46.98475 84 GLY A N 1
ATOM 625 C CA . GLY A 1 88 ? 2.60400 14.43600 25.90700 1.000 40.76809 84 GLY A CA 1
ATOM 626 C C . GLY A 1 88 ? 1.19600 14.80000 26.34600 1.000 40.49957 84 GLY A C 1
ATOM 627 O O . GLY A 1 88 ? 0.75300 15.94400 26.23400 1.000 39.64498 84 GLY A O 1
ATOM 628 N N . ALA A 1 89 ? 0.48000 13.79300 26.84200 1.000 37.62387 85 ALA A N 1
ATOM 629 C CA . ALA A 1 89 ? -0.85400 13.99500 27.39200 1.000 30.98461 85 ALA A CA 1
ATOM 630 C C . ALA A 1 89 ? -1.09300 12.95700 28.47600 1.000 28.50092 85 ALA A C 1
ATOM 631 O O . ALA A 1 89 ? -0.82600 11.76800 28.26900 1.000 30.11219 85 ALA A O 1
ATOM 633 N N . VAL A 1 90 ? -1.60000 13.42000 29.62100 1.000 24.88193 86 VAL A N 1
ATOM 634 C CA . VAL A 1 90 ? -1.74300 12.56400 30.79400 1.000 24.15282 86 VAL A CA 1
ATOM 635 C C . VAL A 1 90 ? -2.64900 11.37600 30.49500 1.000 26.69187 86 VAL A C 1
ATOM 636 O O . VAL A 1 90 ? -2.31600 10.22900 30.81900 1.000 26.20919 86 VAL A O 1
ATOM 640 N N . ASP A 1 91 ? -3.80800 11.62500 29.87400 1.000 26.37404 87 ASP A N 1
ATOM 641 C CA . ASP A 1 91 ? -4.76300 10.54000 29.65400 1.000 26.56663 87 ASP A CA 1
ATOM 642 C C . ASP A 1 91 ? -4.16000 9.43800 28.78600 1.000 25.92417 87 ASP A C 1
ATOM 643 O O . ASP A 1 91 ? -4.33200 8.24900 29.07300 1.000 28.64230 87 ASP A O 1
ATOM 645 N N . ARG A 1 92 ? -3.43600 9.81500 27.72900 1.000 25.43225 88 ARG A N 1
ATOM 646 C CA . ARG A 1 92 ? -2.85000 8.81500 26.83700 1.000 27.51807 88 ARG A CA 1
ATOM 647 C C . ARG A 1 92 ? -1.66000 8.11000 27.47700 1.000 22.14336 88 ARG A C 1
ATOM 648 O O . ARG A 1 92 ? -1.45800 6.91700 27.23400 1.000 22.86698 88 ARG A O 1
ATOM 656 N N . ALA A 1 93 ? -0.86200 8.82200 28.28700 1.000 21.81859 89 ALA A N 1
ATOM 657 C CA . ALA A 1 93 ? 0.17200 8.16000 29.07600 1.000 21.36385 89 ALA A CA 1
ATOM 658 C C . ALA A 1 93 ? -0.43500 7.11000 29.98900 1.000 21.81329 89 ALA A C 1
ATOM 659 O O . ALA A 1 93 ? 0.08300 5.99200 30.09400 1.000 18.86645 89 ALA A O 1
ATOM 661 N N . VAL A 1 94 ? -1.54100 7.45600 30.65900 1.000 20.72134 90 VAL A N 1
ATOM 662 C CA . VAL A 1 94 ? -2.20700 6.50600 31.54200 1.000 22.95651 90 VAL A CA 1
ATOM 663 C C . VAL A 1 94 ? -2.66600 5.28800 30.75100 1.000 20.83825 90 VAL A C 1
ATOM 664 O O . VAL A 1 94 ? -2.45300 4.14500 31.16400 1.000 24.67911 90 VAL A O 1
ATOM 668 N N . GLU A 1 95 ? -3.25300 5.51000 29.58100 1.000 20.04887 91 GLU A N 1
ATOM 669 C CA . GLU A 1 95 ? -3.72900 4.39400 28.77500 1.000 25.16597 91 GLU A CA 1
ATOM 670 C C . GLU A 1 95 ? -2.58500 3.50400 28.30000 1.000 24.66925 91 GLU A C 1
ATOM 671 O O . GLU A 1 95 ? -2.73000 2.28000 28.23900 1.000 26.97435 91 GLU A O 1
ATOM 677 N N . ALA A 1 96 ? -1.44500 4.09400 27.94700 1.000 21.97647 92 ALA A N 1
ATOM 678 C CA . ALA A 1 96 ? -0.32100 3.27300 27.50900 1.000 26.18637 92 ALA A CA 1
ATOM 679 C C . ALA A 1 96 ? 0.24200 2.45200 28.66300 1.000 19.44846 92 ALA A C 1
ATOM 680 O O . ALA A 1 96 ? 0.55300 1.26900 28.48700 1.000 21.93913 92 ALA A O 1
ATOM 682 N N . MET A 1 97 ? 0.35000 3.04600 29.85700 1.000 19.85695 93 MET A N 1
ATOM 683 C CA . MET A 1 97 ? 0.82200 2.28600 31.01900 1.000 24.02268 93 MET A CA 1
ATOM 684 C C . MET A 1 97 ? -0.16100 1.17900 31.38000 1.000 21.93411 93 MET A C 1
ATOM 685 O O . MET A 1 97 ? 0.22900 0.03300 31.60300 1.000 27.42181 93 MET A O 1
ATOM 690 N N . ARG A 1 98 ? -1.44400 1.51100 31.44600 1.000 26.28894 94 ARG A N 1
ATOM 691 C CA . ARG A 1 98 ? -2.47200 0.50700 31.68700 1.000 26.03500 94 ARG A CA 1
ATOM 692 C C . ARG A 1 98 ? -2.37000 -0.67000 30.71400 1.000 28.63835 94 ARG A C 1
ATOM 693 O O . ARG A 1 98 ? -2.62700 -1.81900 31.08600 1.000 31.97499 94 ARG A O 1
ATOM 701 N N . GLN A 1 99 ? -1.98100 -0.40700 29.46900 1.000 23.10180 95 GLN A N 1
ATOM 702 C CA . GLN A 1 99 ? -1.79900 -1.45600 28.47500 1.000 28.83846 95 GLN A CA 1
ATOM 703 C C . GLN A 1 99 ? -0.42000 -2.11000 28.52200 1.000 32.75091 95 GLN A C 1
ATOM 704 O O . GLN A 1 99 ? -0.12600 -2.96600 27.67900 1.000 30.47905 95 GLN A O 1
ATOM 710 N N . GLY A 1 100 ? 0.43200 -1.72700 29.46200 1.000 24.20238 96 GLY A N 1
ATOM 711 C CA . GLY A 1 100 ? 1.67600 -2.43100 29.65700 1.000 27.90384 96 GLY A CA 1
ATOM 712 C C . GLY A 1 100 ? 2.89100 -1.85000 28.97300 1.000 28.53943 96 GLY A C 1
ATOM 713 O O . GLY A 1 100 ? 3.90900 -2.54200 28.88400 1.000 26.13656 96 GLY A O 1
ATOM 714 N N . ALA A 1 101 ? 2.81400 -0.61600 28.46900 1.000 24.77074 97 ALA A N 1
ATOM 715 C CA . ALA A 1 101 ? 4.01500 0.08600 28.05000 1.000 24.82945 97 ALA A CA 1
ATOM 716 C C . ALA A 1 101 ? 5.00100 0.15000 29.21200 1.000 21.32391 97 ALA A C 1
ATOM 717 O O . ALA A 1 101 ? 4.61200 0.30200 30.37400 1.000 21.36103 97 ALA A O 1
ATOM 719 N N . ALA A 1 102 ? 6.28500 0.02000 28.90100 1.000 23.43773 98 ALA A N 1
ATOM 720 C CA . ALA A 1 102 ? 7.29200 0.12300 29.95400 1.000 22.88031 98 ALA A CA 1
ATOM 721 C C . ALA A 1 102 ? 7.41100 1.55100 30.46500 1.000 20.63130 98 ALA A C 1
ATOM 722 O O . ALA A 1 102 ? 7.69900 1.76600 31.64400 1.000 22.86448 98 ALA A O 1
ATOM 724 N N . ASP A 1 103 ? 7.17300 2.53200 29.60500 1.000 20.46555 99 ASP A N 1
ATOM 725 C CA . ASP A 1 103 ? 7.35800 3.93800 29.93500 1.000 20.75111 99 ASP A CA 1
ATOM 726 C C . ASP A 1 103 ? 6.69000 4.74900 28.84100 1.000 21.17312 99 ASP A C 1
ATOM 727 O O . ASP A 1 103 ? 6.40700 4.25000 27.74800 1.000 19.76328 99 ASP A O 1
ATOM 732 N N . TYR A 1 104 ? 6.46400 6.01600 29.14000 1.000 24.70900 100 TYR A N 1
ATOM 733 C CA . TYR A 1 104 ? 5.85500 6.94400 28.20000 1.000 23.38384 100 TYR A CA 1
ATOM 734 C C . TYR A 1 104 ? 6.65100 8.23300 28.31400 1.000 27.13745 100 TYR A C 1
ATOM 735 O O . TYR A 1 104 ? 6.59600 8.90400 29.34900 1.000 31.10007 100 TYR A O 1
ATOM 744 N N . LEU A 1 105 ? 7.40300 8.55300 27.26000 1.000 29.46871 101 LEU A N 1
ATOM 745 C CA . LEU A 1 105 ? 8.46900 9.55300 27.28700 1.000 34.20331 101 LEU A CA 1
ATOM 746 C C . LEU A 1 105 ? 8.08200 10.77800 26.47800 1.000 31.40115 101 LEU A C 1
ATOM 747 O O . LEU A 1 105 ? 7.72600 10.66100 25.30200 1.000 32.50696 101 LEU A O 1
ATOM 752 N N . VAL A 1 106 ? 8.18400 11.94300 27.08800 1.000 30.31687 102 VAL A N 1
ATOM 753 C CA . VAL A 1 106 ? 8.06500 13.19500 26.35300 1.000 34.09436 102 VAL A CA 1
ATOM 754 C C . VAL A 1 106 ? 9.44600 13.58400 25.85300 1.000 36.95842 102 VAL A C 1
ATOM 755 O O . VAL A 1 106 ? 10.42100 13.54500 26.61400 1.000 36.50725 102 VAL A O 1
ATOM 759 N N . LYS A 1 107 ? 9.53700 13.94700 24.55700 1.000 40.98859 103 LYS A N 1
ATOM 760 C CA . LYS A 1 107 ? 10.79300 14.37600 23.95300 1.000 38.84283 103 LYS A CA 1
ATOM 761 C C . LYS A 1 107 ? 11.09900 15.82600 24.32000 1.000 34.08895 103 LYS A C 1
ATOM 762 O O . LYS A 1 107 ? 10.19000 16.64100 24.47400 1.000 40.53127 103 LYS A O 1
ATOM 768 N N . PRO A 1 108 ? 12.38000 16.18900 24.43100 1.000 41.83986 104 PRO A N 1
ATOM 769 C CA . PRO A 1 108 ? 13.55900 15.35200 24.17100 1.000 41.53463 104 PRO A CA 1
ATOM 770 C C . PRO A 1 108 ? 14.10200 14.71600 25.44000 1.000 40.32967 104 PRO A C 1
ATOM 771 O O . PRO A 1 108 ? 13.53900 14.91400 26.51200 1.000 40.78942 104 PRO A O 1
ATOM 775 N N . PHE A 1 109 ? 15.17900 13.95100 25.31900 1.000 40.67453 105 PHE A N 1
ATOM 776 C CA . PHE A 1 109 ? 15.82100 13.38500 26.49400 1.000 43.69549 105 PHE A CA 1
ATOM 777 C C . PHE A 1 109 ? 17.26200 13.06200 26.13500 1.000 47.86070 105 PHE A C 1
ATOM 778 O O . PHE A 1 109 ? 17.54800 12.64000 25.01100 1.000 50.50866 105 PHE A O 1
ATOM 786 N N . GLU A 1 110 ? 18.16400 13.27700 27.08400 1.000 45.30563 106 GLU A N 1
ATOM 787 C CA . GLU A 1 110 ? 19.57600 13.17900 26.76900 1.000 47.31956 106 GLU A CA 1
ATOM 788 C C . GLU A 1 110 ? 19.95600 11.72500 26.45800 1.000 50.10340 106 GLU A C 1
ATOM 789 O O . GLU A 1 110 ? 19.27000 10.77000 26.84400 1.000 49.33603 106 GLU A O 1
ATOM 795 N N . ALA A 1 111 ? 21.06400 11.57000 25.72900 1.000 43.83873 107 ALA A N 1
ATOM 796 C CA . ALA A 1 111 ? 21.51200 10.24400 25.32000 1.000 41.88160 107 ALA A CA 1
ATOM 797 C C . ALA A 1 111 ? 21.73800 9.33400 26.52100 1.000 42.40599 107 ALA A C 1
ATOM 798 O O . ALA A 1 111 ? 21.40500 8.14400 26.48300 1.000 38.57695 107 ALA A O 1
ATOM 800 N N . ARG A 1 112 ? 22.29400 9.87200 27.60700 1.000 43.57437 108 ARG A N 1
ATOM 801 C CA . ARG A 1 112 ? 22.54000 9.02500 28.76900 1.000 46.75308 108 ARG A CA 1
ATOM 802 C C . ARG A 1 112 ? 21.23800 8.56800 29.42900 1.000 46.48748 108 ARG A C 1
ATOM 803 O O . ARG A 1 112 ? 21.22100 7.51700 30.09100 1.000 40.84178 108 ARG A O 1
ATOM 811 N N . ALA A 1 113 ? 20.13900 9.32100 29.25000 1.000 41.81426 109 ALA A N 1
ATOM 812 C CA . ALA A 1 113 ? 18.85000 8.87100 29.77200 1.000 38.54995 109 ALA A CA 1
ATOM 813 C C . ALA A 1 113 ? 18.32700 7.68200 28.97800 1.000 32.24185 109 ALA A C 1
ATOM 814 O O . ALA A 1 113 ? 17.76100 6.74700 29.55300 1.000 33.17436 109 ALA A O 1
ATOM 816 N N . LEU A 1 114 ? 18.52200 7.69500 27.65800 1.000 34.70657 110 LEU A N 1
ATOM 817 C CA . LEU A 1 114 ? 18.08700 6.57300 26.82700 1.000 36.30457 110 LEU A CA 1
ATOM 818 C C . LEU A 1 114 ? 18.82700 5.28800 27.17800 1.000 32.37501 110 LEU A C 1
ATOM 819 O O . LEU A 1 114 ? 18.24200 4.20000 27.15500 1.000 29.51102 110 LEU A O 1
ATOM 824 N N . LEU A 1 115 ? 20.12000 5.38500 27.49100 1.000 32.18525 111 LEU A N 1
ATOM 825 C CA . LEU A 1 115 ? 20.83900 4.17500 27.86200 1.000 34.87453 111 LEU A CA 1
ATOM 826 C C . LEU A 1 115 ? 20.38500 3.66800 29.22500 1.000 28.31314 111 LEU A C 1
ATOM 827 O O . LEU A 1 115 ? 20.37000 2.45400 29.45800 1.000 27.79364 111 LEU A O 1
ATOM 832 N N . ASP A 1 116 ? 19.98300 4.57000 30.12400 1.000 27.99398 112 ASP A N 1
ATOM 833 C CA . ASP A 1 116 ? 19.41100 4.12200 31.39100 1.000 29.78943 112 ASP A CA 1
ATOM 834 C C . ASP A 1 116 ? 18.02900 3.49400 31.19000 1.000 28.02202 112 ASP A C 1
ATOM 835 O O . ASP A 1 116 ? 17.66900 2.54200 31.89400 1.000 26.81728 112 ASP A O 1
ATOM 840 N N . LEU A 1 117 ? 17.24800 3.99400 30.23300 1.000 26.99419 113 LEU A N 1
ATOM 841 C CA . LEU A 1 117 ? 15.95800 3.37100 29.94100 1.000 29.02244 113 LEU A CA 1
ATOM 842 C C . LEU A 1 117 ? 16.13200 1.95000 29.41200 1.000 25.93431 113 LEU A C 1
ATOM 843 O O . LEU A 1 117 ? 15.42200 1.03600 29.83900 1.000 26.65438 113 LEU A O 1
ATOM 848 N N . VAL A 1 118 ? 17.09900 1.74000 28.51000 1.000 25.15023 114 VAL A N 1
ATOM 849 C CA . VAL A 1 118 ? 17.36000 0.40900 27.95800 1.000 23.68440 114 VAL A CA 1
ATOM 850 C C . VAL A 1 118 ? 17.77000 -0.56400 29.05800 1.000 29.21498 114 VAL A C 1
ATOM 851 O O . VAL A 1 118 ? 17.27000 -1.69500 29.12900 1.000 25.44302 114 VAL A O 1
ATOM 855 N N . ALA A 1 119 ? 18.71000 -0.14900 29.91300 1.000 27.90924 115 ALA A N 1
ATOM 856 C CA . ALA A 1 119 ? 19.15500 -1.00900 31.00600 1.000 26.71964 115 ALA A CA 1
ATOM 857 C C . ALA A 1 119 ? 18.00900 -1.33400 31.96100 1.000 26.89896 115 ALA A C 1
ATOM 858 O O . ALA A 1 119 ? 17.88500 -2.46900 32.43800 1.000 30.79055 115 ALA A O 1
ATOM 860 N N . ARG A 1 120 ? 17.16000 -0.35100 32.25500 1.000 24.64211 116 ARG A N 1
ATOM 861 C CA . ARG A 1 120 ? 16.05200 -0.59200 33.17800 1.000 31.07478 116 ARG A CA 1
ATOM 862 C C . ARG A 1 120 ? 15.00000 -1.53200 32.59200 1.000 28.46980 116 ARG A C 1
ATOM 863 O O . ARG A 1 120 ? 14.36400 -2.27600 33.34500 1.000 30.59759 116 ARG A O 1
ATOM 871 N N . HIS A 1 121 ? 14.80500 -1.52800 31.26300 1.000 25.07230 117 HIS A N 1
ATOM 872 C CA . HIS A 1 121 ? 13.62700 -2.14800 30.66500 1.000 24.39122 117 HIS A CA 1
ATOM 873 C C . HIS A 1 121 ? 13.90700 -3.26200 29.66500 1.000 23.52441 117 HIS A C 1
ATOM 874 O O . HIS A 1 121 ? 13.03100 -4.09500 29.45800 1.000 25.25990 117 HIS A O 1
ATOM 881 N N . ALA A 1 122 ? 15.05400 -3.28600 28.99200 1.000 23.78501 118 ALA A N 1
ATOM 882 C CA . ALA A 1 122 ? 15.23100 -4.31200 27.97000 1.000 27.57823 118 ALA A CA 1
ATOM 883 C C . ALA A 1 122 ? 15.37200 -5.68900 28.61300 1.000 32.02767 118 ALA A C 1
ATOM 884 O O . ALA A 1 122 ? 15.81100 -5.81700 29.75700 1.000 40.54044 118 ALA A O 1
ATOM 886 N N . LEU A 1 123 ? 14.96200 -6.72300 27.88200 1.000 34.05555 119 LEU A N 1
ATOM 887 C CA . LEU A 1 123 ? 15.14400 -8.08600 28.36800 1.000 34.45556 119 LEU A CA 1
ATOM 888 C C . LEU A 1 123 ? 16.63100 -8.39900 28.46600 1.000 40.70387 119 LEU A C 1
ATOM 889 O O . LEU A 1 123 ? 17.42100 -8.00700 27.60100 1.000 37.56594 119 LEU A O 1
ATOM 894 N N . GLY A 1 124 ? 17.01000 -9.09300 29.54200 1.000 49.01536 120 GLY A N 1
ATOM 895 C CA . GLY A 1 124 ? 18.40800 -9.37200 29.83100 1.000 47.74434 120 GLY A CA 1
ATOM 896 C C . GLY A 1 124 ? 18.95100 -8.52900 30.97700 1.000 55.23491 120 GLY A C 1
ATOM 897 O O . GLY A 1 124 ? 19.31800 -7.36200 30.80400 1.000 56.58252 120 GLY A O 1
ATOM 898 N N . MET B 1 4 ? 6.51200 -0.96200 42.13100 1.000 57.85063 0 MET B N 1
ATOM 899 C CA . MET B 1 4 ? 7.41000 -0.26500 43.07000 1.000 60.83320 0 MET B CA 1
ATOM 900 C C . MET B 1 4 ? 8.54400 -1.17800 43.56600 1.000 71.66185 0 MET B C 1
ATOM 901 O O . MET B 1 4 ? 9.61600 -1.15700 42.93300 1.000 71.70578 0 MET B O 1
ATOM 903 N N . MET B 1 5 ? 8.31300 -1.95000 44.63800 1.000 75.86162 1 MET B N 1
ATOM 904 C CA . MET B 1 5 ? 9.36400 -2.79500 45.28200 1.000 74.18022 1 MET B CA 1
ATOM 905 C C . MET B 1 5 ? 10.55500 -1.86600 45.54900 1.000 70.83557 1 MET B C 1
ATOM 906 O O . MET B 1 5 ? 11.64200 -2.08000 45.00000 1.000 67.33001 1 MET B O 1
ATOM 911 N N . ALA B 1 6 ? 10.28400 -0.85600 46.37200 1.000 61.87867 2 ALA B N 1
ATOM 912 C CA . ALA B 1 6 ? 11.14200 0.28000 46.77200 1.000 52.03218 2 ALA B CA 1
ATOM 913 C C . ALA B 1 6 ? 12.56200 -0.07100 47.23000 1.000 55.22834 2 ALA B C 1
ATOM 914 O O . ALA B 1 6 ? 12.85200 -1.18400 47.69400 1.000 53.71159 2 ALA B O 1
ATOM 916 N N . ALA B 1 7 ? 13.38000 0.96500 47.15200 1.000 46.99189 3 ALA B N 1
ATOM 917 C CA . ALA B 1 7 ? 14.77500 1.01300 47.56500 1.000 38.25870 3 ALA B CA 1
ATOM 918 C C . ALA B 1 7 ? 14.94000 1.98700 48.73000 1.000 36.87815 3 ALA B C 1
ATOM 919 O O . ALA B 1 7 ? 14.07700 2.82500 49.00400 1.000 38.70138 3 ALA B O 1
ATOM 921 N N . LYS B 1 8 ? 16.07800 1.87300 49.41100 1.000 37.53468 4 LYS B N 1
ATOM 922 C CA . LYS B 1 8 ? 16.43200 2.73300 50.53300 1.000 30.06511 4 LYS B CA 1
ATOM 923 C C . LYS B 1 8 ? 17.73700 3.43100 50.17000 1.000 33.75662 4 LYS B C 1
ATOM 924 O O . LYS B 1 8 ? 18.78100 2.78400 50.02300 1.000 32.66953 4 LYS B O 1
ATOM 930 N N . VAL B 1 9 ? 17.67500 4.74500 50.01100 1.000 30.72734 5 VAL B N 1
ATOM 931 C CA . VAL B 1 9 ? 18.70600 5.49900 49.32000 1.000 32.96372 5 VAL B CA 1
ATOM 932 C C . VAL B 1 9 ? 19.34600 6.45900 50.30300 1.000 32.48507 5 VAL B C 1
ATOM 933 O O . VAL B 1 9 ? 18.64800 7.24100 50.95700 1.000 34.68877 5 VAL B O 1
ATOM 937 N N . LEU B 1 10 ? 20.66500 6.40500 50.40400 1.000 28.05486 6 LEU B N 1
ATOM 938 C CA . LEU B 1 10 ? 21.39600 7.40400 51.16700 1.000 31.18295 6 LEU B CA 1
ATOM 939 C C . LEU B 1 10 ? 21.74200 8.54600 50.22500 1.000 26.20608 6 LEU B C 1
ATOM 940 O O . LEU B 1 10 ? 22.37500 8.34300 49.18100 1.000 24.64594 6 LEU B O 1
ATOM 945 N N . LEU B 1 11 ? 21.30100 9.73200 50.58500 1.000 27.01347 7 LEU B N 1
ATOM 946 C CA . LEU B 1 11 ? 21.47100 10.92100 49.77500 1.000 25.73481 7 LEU B CA 1
ATOM 947 C C . LEU B 1 11 ? 22.50500 11.78300 50.47900 1.000 26.42227 7 LEU B C 1
ATOM 948 O O . LEU B 1 11 ? 22.32300 12.14900 51.64200 1.000 25.98690 7 LEU B O 1
ATOM 953 N N . VAL B 1 12 ? 23.61100 12.04900 49.81100 1.000 25.88951 8 VAL B N 1
ATOM 954 C CA . VAL B 1 12 ? 24.67700 12.86300 50.37900 1.000 26.43218 8 VAL B CA 1
ATOM 955 C C . VAL B 1 12 ? 24.80500 14.08500 49.48900 1.000 28.88371 8 VAL B C 1
ATOM 956 O O . VAL B 1 12 ? 25.40500 14.01100 48.41100 1.000 26.97327 8 VAL B O 1
ATOM 960 N N . GLU B 1 13 ? 24.25400 15.21000 49.93600 1.000 25.96702 9 GLU B N 1
ATOM 961 C CA . GLU B 1 13 ? 24.26600 16.43300 49.14900 1.000 28.60191 9 GLU B CA 1
ATOM 962 C C . GLU B 1 13 ? 24.31900 17.62800 50.08600 1.000 29.63092 9 GLU B C 1
ATOM 963 O O . GLU B 1 13 ? 23.46100 17.77400 50.96000 1.000 33.11070 9 GLU B O 1
ATOM 969 N N . ASP B 1 14 ? 25.32300 18.48200 49.89300 1.000 32.46335 10 ASP B N 1
ATOM 970 C CA . ASP B 1 14 ? 25.50900 19.62700 50.77700 1.000 32.67628 10 ASP B CA 1
ATOM 971 C C . ASP B 1 14 ? 24.65600 20.83400 50.38200 1.000 32.74053 10 ASP B C 1
ATOM 972 O O . ASP B 1 14 ? 24.31000 21.63900 51.24900 1.000 35.94788 10 ASP B O 1
ATOM 977 N N . ASP B 1 15 ? 24.32200 21.00500 49.10500 1.000 33.43989 11 ASP B N 1
ATOM 978 C CA . ASP B 1 15 ? 23.38900 22.06500 48.71000 1.000 34.31696 11 ASP B CA 1
ATOM 979 C C . ASP B 1 15 ? 21.97600 21.69900 49.17700 1.000 36.96410 11 ASP B C 1
ATOM 980 O O . ASP B 1 15 ? 21.35200 20.78400 48.62500 1.000 33.03914 11 ASP B O 1
ATOM 985 N N . ARG B 1 16 ? 21.46500 22.42700 50.18400 1.000 33.67561 12 ARG B N 1
ATOM 986 C CA . ARG B 1 16 ? 20.16300 22.10800 50.77000 1.000 37.73351 12 ARG B CA 1
ATOM 987 C C . ARG B 1 16 ? 19.03300 22.14000 49.73600 1.000 39.40421 12 ARG B C 1
ATOM 988 O O . ARG B 1 16 ? 18.10900 21.31900 49.79200 1.000 36.37310 12 ARG B O 1
ATOM 996 N N . ALA B 1 17 ? 19.07500 23.08500 48.79500 1.000 37.59882 13 ALA B N 1
ATOM 997 C CA . ALA B 1 17 ? 18.01200 23.16500 47.79600 1.000 36.06959 13 ALA B CA 1
ATOM 998 C C . ALA B 1 17 ? 17.96200 21.89500 46.94900 1.000 36.21313 13 ALA B C 1
ATOM 999 O O . ALA B 1 17 ? 16.90800 21.27400 46.81000 1.000 35.43492 13 ALA B O 1
ATOM 1001 N N . LEU B 1 18 ? 19.10300 21.46700 46.41200 1.000 36.79592 14 LEU B N 1
ATOM 1002 C CA . LEU B 1 18 ? 19.12600 20.23400 45.62600 1.000 34.60368 14 LEU B CA 1
ATOM 1003 C C . LEU B 1 18 ? 18.79200 19.01200 46.47800 1.000 32.21322 14 LEU B C 1
ATOM 1004 O O . LEU B 1 18 ? 18.07300 18.11400 46.02500 1.000 32.91804 14 LEU B O 1
ATOM 1009 N N . ARG B 1 19 ? 19.31000 18.95100 47.70700 1.000 30.43273 15 ARG B N 1
ATOM 1010 C CA . ARG B 1 19 ? 19.05700 17.78700 48.55300 1.000 32.88924 15 ARG B CA 1
ATOM 1011 C C . ARG B 1 19 ? 17.56200 17.56400 48.76400 1.000 32.77823 15 ARG B C 1
ATOM 1012 O O . ARG B 1 19 ? 17.09700 16.42100 48.79800 1.000 31.30243 15 ARG B O 1
ATOM 1020 N N . GLU B 1 20 ? 16.78600 18.64100 48.90300 1.000 37.12572 16 GLU B N 1
ATOM 1021 C CA . GLU B 1 20 ? 15.35700 18.45700 49.12100 1.000 36.44795 16 GLU B CA 1
ATOM 1022 C C . GLU B 1 20 ? 14.63400 18.14900 47.82000 1.000 37.43747 16 GLU B C 1
ATOM 1023 O O . GLU B 1 20 ? 13.68200 17.36200 47.81100 1.000 34.80506 16 GLU B O 1
ATOM 1029 N N . ALA B 1 21 ? 15.08200 18.74600 46.71500 1.000 33.21792 17 ALA B N 1
ATOM 1030 C CA . ALA B 1 21 ? 14.49800 18.42600 45.41800 1.000 35.39399 17 ALA B CA 1
ATOM 1031 C C . ALA B 1 21 ? 14.64300 16.93600 45.10300 1.000 33.66288 17 ALA B C 1
ATOM 1032 O O . ALA B 1 21 ? 13.67600 16.27700 44.69100 1.000 34.94328 17 ALA B O 1
ATOM 1034 N N . LEU B 1 22 ? 15.85200 16.38500 45.30300 1.000 33.77424 18 LEU B N 1
ATOM 1035 C CA . LEU B 1 22 ? 16.07300 14.95200 45.11600 1.000 30.94563 18 LEU B CA 1
ATOM 1036 C C . LEU B 1 22 ? 15.31200 14.13000 46.14800 1.000 29.85963 18 LEU B C 1
ATOM 1037 O O . LEU B 1 22 ? 14.83000 13.03400 45.83900 1.000 31.32005 18 LEU B O 1
ATOM 1042 N N . SER B 1 23 ? 15.22500 14.62900 47.38400 1.000 30.98098 19 SER B N 1
ATOM 1043 C CA . SER B 1 23 ? 14.48400 13.93400 48.43300 1.000 36.32293 19 SER B CA 1
ATOM 1044 C C . SER B 1 23 ? 13.02900 13.74900 48.04100 1.000 31.07472 19 SER B C 1
ATOM 1045 O O . SER B 1 23 ? 12.48900 12.64400 48.11000 1.000 29.65463 19 SER B O 1
ATOM 1048 N N . ASP B 1 24 ? 12.37200 14.84400 47.67100 1.000 37.89774 20 ASP B N 1
ATOM 1049 C CA . ASP B 1 24 ? 10.97000 14.79500 47.27400 1.000 35.02167 20 ASP B CA 1
ATOM 1050 C C . ASP B 1 24 ? 10.77800 13.93600 46.03400 1.000 35.69080 20 ASP B C 1
ATOM 1051 O O . ASP B 1 24 ? 9.78100 13.21400 45.91500 1.000 37.95173 20 ASP B O 1
ATOM 1056 N N . THR B 1 25 ? 11.73100 13.98200 45.10100 1.000 35.29637 21 THR B N 1
ATOM 1057 C CA . THR B 1 25 ? 11.60900 13.11900 43.93300 1.000 36.61144 21 THR B CA 1
ATOM 1058 C C . THR B 1 25 ? 11.72800 11.64400 44.31400 1.000 36.68307 21 THR B C 1
ATOM 1059 O O . THR B 1 25 ? 11.03200 10.80000 43.73600 1.000 36.43529 21 THR B O 1
ATOM 1063 N N . LEU B 1 26 ? 12.56100 11.31300 45.30500 1.000 30.56658 22 LEU B N 1
ATOM 1064 C CA . LEU B 1 26 ? 12.62900 9.92500 45.74600 1.000 32.67515 22 LEU B CA 1
ATOM 1065 C C . LEU B 1 26 ? 11.30100 9.46200 46.33500 1.000 32.99745 22 LEU B C 1
ATOM 1066 O O . LEU B 1 26 ? 10.86700 8.33500 46.06700 1.000 34.72684 22 LEU B O 1
ATOM 1071 N N . LEU B 1 27 ? 10.63900 10.30900 47.14300 1.000 36.99992 23 LEU B N 1
ATOM 1072 C CA . LEU B 1 27 ? 9.34100 9.92700 47.71100 1.000 35.41919 23 LEU B CA 1
ATOM 1073 C C . LEU B 1 27 ? 8.30900 9.71700 46.62300 1.000 35.77130 23 LEU B C 1
ATOM 1074 O O . LEU B 1 27 ? 7.39900 8.89200 46.77600 1.000 36.68485 23 LEU B O 1
ATOM 1079 N N . LEU B 1 28 ? 8.42800 10.48300 45.53600 1.000 39.51521 24 LEU B N 1
ATOM 1080 C CA . LEU B 1 28 ? 7.53900 10.34100 44.38900 1.000 35.76219 24 LEU B CA 1
ATOM 1081 C C . LEU B 1 28 ? 7.59600 8.93500 43.82300 1.000 39.61864 24 LEU B C 1
ATOM 1082 O O . LEU B 1 28 ? 6.57000 8.38000 43.40400 1.000 38.04485 24 LEU B O 1
ATOM 1087 N N . GLY B 1 29 ? 8.78700 8.34900 43.79100 1.000 33.63362 25 GLY B N 1
ATOM 1088 C CA . GLY B 1 29 ? 8.96600 7.02100 43.25800 1.000 27.26498 25 GLY B CA 1
ATOM 1089 C C . GLY B 1 29 ? 8.73100 5.93300 44.26500 1.000 26.52085 25 GLY B C 1
ATOM 1090 O O . GLY B 1 29 ? 8.97800 4.76300 43.96100 1.000 27.20824 25 GLY B O 1
ATOM 1091 N N . GLY B 1 30 ? 8.25900 6.28700 45.45400 1.000 27.51388 26 GLY B N 1
ATOM 1092 C CA . GLY B 1 30 ? 7.99600 5.30500 46.48200 1.000 29.82124 26 GLY B CA 1
ATOM 1093 C C . GLY B 1 30 ? 9.22900 4.72400 47.13600 1.000 33.24005 26 GLY B C 1
ATOM 1094 O O . GLY B 1 30 ? 9.20600 3.56700 47.54000 1.000 39.17644 26 GLY B O 1
ATOM 1095 N N . HIS B 1 31 ? 10.30900 5.48700 47.25300 1.000 33.65774 27 HIS B N 1
ATOM 1096 C CA . HIS B 1 31 ? 11.52300 4.97900 47.87900 1.000 34.62568 27 HIS B CA 1
ATOM 1097 C C . HIS B 1 31 ? 11.67800 5.55500 49.27800 1.000 34.19793 27 HIS B C 1
ATOM 1098 O O . HIS B 1 31 ? 11.18500 6.64300 49.57700 1.000 36.59484 27 HIS B O 1
ATOM 1105 N N . GLU B 1 32 ? 12.34600 4.79700 50.14300 1.000 37.06085 28 GLU B N 1
ATOM 1106 C CA . GLU B 1 32 ? 12.83100 5.31800 51.41500 1.000 34.17107 28 GLU B CA 1
ATOM 1107 C C . GLU B 1 32 ? 14.17200 6.02500 51.20300 1.000 35.90308 28 GLU B C 1
ATOM 1108 O O . GLU B 1 32 ? 14.91300 5.71300 50.26500 1.000 33.68142 28 GLU B O 1
ATOM 1114 N N . PHE B 1 33 ? 14.49200 6.97700 52.08200 1.000 31.06390 29 PHE B N 1
ATOM 1115 C CA . PHE B 1 33 ? 15.74600 7.70300 51.93100 1.000 34.18284 29 PHE B CA 1
ATOM 1116 C C . PHE B 1 33 ? 16.18800 8.28000 53.26100 1.000 38.58211 29 PHE B C 1
ATOM 1117 O O . PHE B 1 33 ? 15.38300 8.52000 54.16100 1.000 34.34607 29 PHE B O 1
ATOM 1125 N N . VAL B 1 34 ? 17.49100 8.53500 53.34500 1.000 35.91940 30 VAL B N 1
ATOM 1126 C CA . VAL B 1 34 ? 18.11000 9.31100 54.41100 1.000 31.58445 30 VAL B CA 1
ATOM 1127 C C . VAL B 1 34 ? 18.97700 10.36100 53.72600 1.000 32.45089 30 VAL B C 1
ATOM 1128 O O . VAL B 1 34 ? 19.63800 10.07500 52.72200 1.000 36.89312 30 VAL B O 1
ATOM 1132 N N . ALA B 1 35 ? 18.92800 11.58900 54.21600 1.000 31.82633 31 ALA B N 1
ATOM 1133 C CA . ALA B 1 35 ? 19.50100 12.72400 53.50000 1.000 31.49182 31 ALA B CA 1
ATOM 1134 C C . ALA B 1 35 ? 20.47800 13.41700 54.42800 1.000 30.52932 31 ALA B C 1
ATOM 1135 O O . ALA B 1 35 ? 20.07100 13.97200 55.45000 1.000 39.06751 31 ALA B O 1
ATOM 1137 N N . VAL B 1 36 ? 21.76200 13.36000 54.09600 1.000 24.65139 32 VAL B N 1
ATOM 1138 C CA . VAL B 1 36 ? 22.77500 13.99800 54.91100 1.000 27.72588 32 VAL B CA 1
ATOM 1139 C C . VAL B 1 36 ? 23.51900 14.99500 54.03600 1.000 31.32324 32 VAL B C 1
ATOM 1140 O O . VAL B 1 36 ? 23.39500 15.00000 52.80800 1.000 30.39372 32 VAL B O 1
ATOM 1144 N N . ASP B 1 37 ? 24.26700 15.88000 54.68800 1.000 32.25215 33 ASP B N 1
ATOM 1145 C CA . ASP B 1 37 ? 24.85100 17.02300 54.00300 1.000 33.59111 33 ASP B CA 1
ATOM 1146 C C . ASP B 1 37 ? 26.34400 16.88800 53.76500 1.000 31.13572 33 ASP B C 1
ATOM 1147 O O . ASP B 1 37 ? 26.93900 17.78900 53.17800 1.000 33.08024 33 ASP B O 1
ATOM 1152 N N . SER B 1 38 ? 26.96600 15.79600 54.18900 1.000 32.58988 34 SER B N 1
ATOM 1153 C CA . SER B 1 38 ? 28.40200 15.67100 53.98700 1.000 33.16656 34 SER B CA 1
ATOM 1154 C C . SER B 1 38 ? 28.79400 14.21200 54.13200 1.000 31.35034 34 SER B C 1
ATOM 1155 O O . SER B 1 38 ? 28.01800 13.37700 54.61300 1.000 33.07249 34 SER B O 1
ATOM 1158 N N . ALA B 1 39 ? 30.03100 13.92100 53.72300 1.000 33.85596 35 ALA B N 1
ATOM 1159 C CA . ALA B 1 39 ? 30.57800 12.58700 53.94200 1.000 36.89086 35 ALA B CA 1
ATOM 1160 C C . ALA B 1 39 ? 30.71200 12.29500 55.42900 1.000 33.86033 35 ALA B C 1
ATOM 1161 O O . ALA B 1 39 ? 30.41000 11.18200 55.87800 1.000 33.55201 35 ALA B O 1
ATOM 1163 N N . GLU B 1 40 ? 31.15900 13.28300 56.21000 1.000 37.35484 36 GLU B N 1
ATOM 1164 C CA . GLU B 1 40 ? 31.32700 13.06100 57.64400 1.000 38.74021 36 GLU B CA 1
ATOM 1165 C C . GLU B 1 40 ? 30.00900 12.69500 58.30200 1.000 39.22541 36 GLU B C 1
ATOM 1166 O O . GLU B 1 40 ? 29.98700 11.92200 59.26400 1.000 37.86818 36 GLU B O 1
ATOM 1172 N N . ALA B 1 41 ? 28.90600 13.25900 57.82100 1.000 33.58126 37 ALA B N 1
ATOM 1173 C CA . ALA B 1 41 ? 27.60800 12.82800 58.31400 1.000 33.40230 37 ALA B CA 1
ATOM 1174 C C . ALA B 1 41 ? 27.21400 11.46900 57.74800 1.000 34.87695 37 ALA B C 1
ATOM 1175 O O . ALA B 1 41 ? 26.57900 10.67400 58.45000 1.000 37.60910 37 ALA B O 1
ATOM 1177 N N . ALA B 1 42 ? 27.59800 11.17200 56.50000 1.000 34.18868 38 ALA B N 1
ATOM 1178 C CA . ALA B 1 42 ? 27.17400 9.92300 55.87100 1.000 33.78194 38 ALA B CA 1
ATOM 1179 C C . ALA B 1 42 ? 27.80100 8.70900 56.54200 1.000 32.47564 38 ALA B C 1
ATOM 1180 O O . ALA B 1 42 ? 27.12700 7.69100 56.75900 1.000 30.49866 38 ALA B O 1
ATOM 1182 N N . LEU B 1 43 ? 29.09500 8.78500 56.84500 1.000 31.70714 39 LEU B N 1
ATOM 1183 C CA . LEU B 1 43 ? 29.80300 7.59800 57.31100 1.000 36.01205 39 LEU B CA 1
ATOM 1184 C C . LEU B 1 43 ? 29.21800 7.02100 58.59700 1.000 38.78427 39 LEU B C 1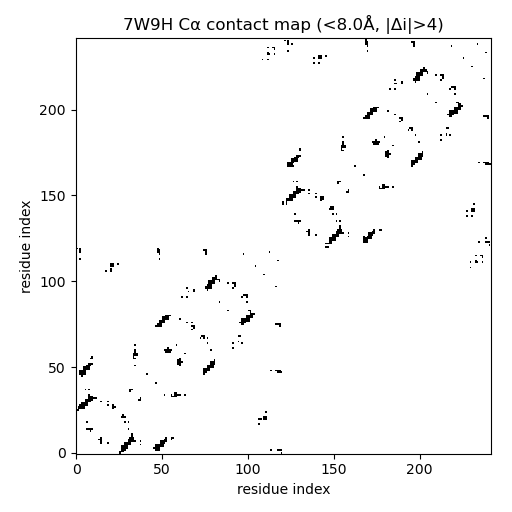
ATOM 1185 O O . LEU B 1 43 ? 29.19600 5.78300 58.72200 1.000 36.77761 39 LEU B O 1
ATOM 1190 N N . PRO B 1 44 ? 28.72900 7.82100 59.56000 1.000 37.11961 40 PRO B N 1
ATOM 1191 C CA . PRO B 1 44 ? 27.99300 7.23100 60.69400 1.000 34.37941 40 PRO B CA 1
ATOM 1192 C C . PRO B 1 44 ? 26.70400 6.55600 60.28900 1.000 37.44538 40 PRO B C 1
ATOM 1193 O O . PRO B 1 44 ? 26.42300 5.43700 60.73900 1.000 39.80402 40 PRO B O 1
ATOM 1197 N N . VAL B 1 45 ? 25.89200 7.21700 59.46200 1.000 37.43918 41 VAL B N 1
ATOM 1198 C CA . VAL B 1 45 ? 24.61200 6.63700 59.06700 1.000 37.06086 41 VAL B CA 1
ATOM 1199 C C . VAL B 1 45 ? 24.82700 5.29000 58.38900 1.000 34.45772 41 VAL B C 1
ATOM 1200 O O . VAL B 1 45 ? 24.08100 4.33400 58.62800 1.000 37.23793 41 VAL B O 1
ATOM 1204 N N . LEU B 1 46 ? 25.86200 5.18600 57.54900 1.000 34.45620 42 LEU B N 1
ATOM 1205 C CA . LEU B 1 46 ? 26.15600 3.91700 56.89300 1.000 33.22954 42 LEU B CA 1
ATOM 1206 C C . LEU B 1 46 ? 26.52300 2.84000 57.90300 1.000 34.27064 42 LEU B C 1
ATOM 1207 O O . LEU B 1 46 ? 26.21700 1.66100 57.70000 1.000 42.21735 42 LEU B O 1
ATOM 1212 N N . ALA B 1 47 ? 27.18000 3.21900 58.99200 1.000 36.98235 43 ALA B N 1
ATOM 1213 C CA . ALA B 1 47 ? 27.53300 2.24600 60.01100 1.000 37.63932 43 ALA B CA 1
ATOM 1214 C C . ALA B 1 47 ? 26.35100 1.83600 60.88300 1.000 37.07365 43 ALA B C 1
ATOM 1215 O O . ALA B 1 47 ? 26.47600 0.85400 61.61600 1.000 39.67936 43 ALA B O 1
ATOM 1217 N N . ARG B 1 48 ? 25.21200 2.53400 60.80700 1.000 35.80465 44 ARG B N 1
ATOM 1218 C CA . ARG B 1 48 ? 24.01700 2.19500 61.57900 1.000 45.26513 44 ARG B CA 1
ATOM 1219 C C . ARG B 1 48 ? 22.88000 1.60600 60.75200 1.000 43.42032 44 ARG B C 1
ATOM 1220 O O . ARG B 1 48 ? 22.29200 0.59900 61.15600 1.000 41.40402 44 ARG B O 1
ATOM 1228 N N . GLU B 1 49 ? 22.52800 2.21300 59.61800 1.000 41.00719 45 GLU B N 1
ATOM 1229 C CA . GLU B 1 49 ? 21.42900 1.73800 58.78500 1.000 35.55483 45 GLU B CA 1
ATOM 1230 C C . GLU B 1 49 ? 21.95600 1.00300 57.55400 1.000 36.90461 45 GLU B C 1
ATOM 1231 O O . GLU B 1 49 ? 23.06500 1.26800 57.07900 1.000 39.73130 45 GLU B O 1
ATOM 1237 N N . ALA B 1 50 ? 21.14400 0.07800 57.03300 1.000 37.69923 46 ALA B N 1
ATOM 1238 C CA . ALA B 1 50 ? 21.43700 -0.64500 55.79600 1.000 35.76492 46 ALA B CA 1
ATOM 1239 C C . ALA B 1 50 ? 20.74100 0.03200 54.61900 1.000 35.01170 46 ALA B C 1
ATOM 1240 O O . ALA B 1 50 ? 19.59300 0.47400 54.73700 1.000 38.34602 46 ALA B O 1
ATOM 1242 N N . PHE B 1 51 ? 21.43200 0.10700 53.48100 1.000 32.32515 47 PHE B N 1
ATOM 1243 C CA . PHE B 1 51 ? 20.93200 0.84500 52.32500 1.000 32.30446 47 PHE B CA 1
ATOM 1244 C C . PHE B 1 51 ? 20.96700 -0.00500 51.06700 1.000 27.03877 47 PHE B C 1
ATOM 1245 O O . PHE B 1 51 ? 21.71200 -0.98300 50.96800 1.000 25.31897 47 PHE B O 1
ATOM 1253 N N . SER B 1 52 ? 20.13800 0.39900 50.10200 1.000 28.88892 48 SER B N 1
ATOM 1254 C CA . SER B 1 52 ? 20.13100 -0.18900 48.77300 1.000 27.34323 48 SER B CA 1
ATOM 1255 C C . SER B 1 52 ? 20.98400 0.58000 47.78400 1.000 26.12174 48 SER B C 1
ATOM 1256 O O . SER B 1 52 ? 21.33200 0.02400 46.74600 1.000 25.99969 48 SER B O 1
ATOM 1259 N N . LEU B 1 53 ? 21.32000 1.83600 48.07100 1.000 31.59978 49 LEU B N 1
ATOM 1260 C CA . LEU B 1 53 ? 22.05300 2.67100 47.12500 1.000 25.45942 49 LEU B CA 1
ATOM 1261 C C . LEU B 1 53 ? 22.56900 3.91200 47.84600 1.000 22.88685 49 LEU B C 1
ATOM 1262 O O . LEU B 1 53 ? 21.93000 4.40800 48.78100 1.000 25.49420 49 LEU B O 1
ATOM 1267 N N . VAL B 1 54 ? 23.72400 4.41100 47.40800 1.000 22.05737 50 VAL B N 1
ATOM 1268 C CA . VAL B 1 54 ? 24.24800 5.69100 47.88000 1.000 22.19291 50 VAL B CA 1
ATOM 1269 C C . VAL B 1 54 ? 24.42400 6.62500 46.68700 1.000 18.64869 50 VAL B C 1
ATOM 1270 O O . VAL B 1 54 ? 24.98900 6.23400 45.66400 1.000 21.83142 50 VAL B O 1
ATOM 1274 N N . ILE B 1 55 ? 23.94500 7.85300 46.82700 1.000 18.52148 51 ILE B N 1
ATOM 1275 C CA . ILE B 1 55 ? 24.06200 8.90500 45.81900 1.000 20.05682 51 ILE B CA 1
ATOM 1276 C C . ILE B 1 55 ? 24.77400 10.08600 46.48600 1.000 18.92189 51 ILE B C 1
ATOM 1277 O O . ILE B 1 55 ? 24.23700 10.69000 47.41500 1.000 24.07746 51 ILE B O 1
ATOM 1282 N N . SER B 1 56 ? 25.96300 10.42700 46.02500 1.000 20.89678 52 SER B N 1
ATOM 1283 C CA . SER B 1 56 ? 26.74400 11.43700 46.72100 1.000 24.16484 52 SER B CA 1
ATOM 1284 C C . SER B 1 56 ? 27.31300 12.46100 45.75400 1.000 23.81730 52 SER B C 1
ATOM 1285 O O . SER B 1 56 ? 27.87400 12.10100 44.71300 1.000 22.24760 52 SER B O 1
ATOM 1288 N N . ASP B 1 57 ? 27.16300 13.73400 46.11100 1.000 26.02512 53 ASP B N 1
ATOM 1289 C CA . ASP B 1 57 ? 27.88900 14.81000 45.45800 1.000 26.35924 53 ASP B CA 1
ATOM 1290 C C . ASP B 1 57 ? 29.39800 14.57800 45.57700 1.000 26.28499 53 ASP B C 1
ATOM 1291 O O . ASP B 1 57 ? 29.87100 13.89500 46.48500 1.000 26.33312 53 ASP B O 1
ATOM 1296 N N . VAL B 1 58 ? 30.16300 15.13300 44.64200 1.000 25.41133 54 VAL B N 1
ATOM 1297 C CA . VAL B 1 58 ? 31.61400 14.93900 44.66300 1.000 31.34722 54 VAL B CA 1
ATOM 1298 C C . VAL B 1 58 ? 32.31200 16.02500 45.48500 1.000 31.43329 54 VAL B C 1
ATOM 1299 O O . VAL B 1 58 ? 33.15000 15.73200 46.33800 1.000 34.22175 54 VAL B O 1
ATOM 1303 N N . ASN B 1 59 ? 31.96500 17.28800 45.29000 1.000 33.55534 55 ASN B N 1
ATOM 1304 C CA . ASN B 1 59 ? 32.69100 18.40200 45.89900 1.000 38.85423 55 ASN B CA 1
ATOM 1305 C C . ASN B 1 59 ? 31.97200 18.87700 47.15800 1.000 35.02084 55 ASN B C 1
ATOM 1306 O O . ASN B 1 59 ? 30.88600 19.45200 47.08400 1.000 36.42248 55 ASN B O 1
ATOM 1311 N N . MET B 1 60 ? 32.58100 18.64800 48.30900 1.000 36.88976 56 MET B N 1
ATOM 1312 C CA . MET B 1 60 ? 31.86700 18.91600 49.54900 1.000 40.63233 56 MET B CA 1
ATOM 1313 C C . MET B 1 60 ? 32.77200 19.64200 50.55100 1.000 39.61155 56 MET B C 1
ATOM 1314 O O . MET B 1 60 ? 33.96200 19.82100 50.27400 1.000 39.47942 56 MET B O 1
ATOM 1319 N N . PRO B 1 61 ? 32.25100 20.12100 51.71100 1.000 41.64282 57 PRO B N 1
ATOM 1320 C CA . PRO B 1 61 ? 33.09600 20.91700 52.61500 1.000 45.70844 57 PRO B CA 1
ATOM 1321 C C . PRO B 1 61 ? 34.30600 20.15700 53.11900 1.000 47.50660 57 PRO B C 1
ATOM 1322 O O . PRO B 1 61 ? 35.44800 20.59900 52.95600 1.000 52.69507 57 PRO B O 1
ATOM 1326 N N . GLY B 1 62 ? 34.05600 19.01100 53.74300 1.000 40.35867 58 GLY B N 1
ATOM 1327 C CA . GLY B 1 62 ? 35.12900 18.16700 54.20800 1.000 35.99059 58 GLY B CA 1
ATOM 1328 C C . GLY B 1 62 ? 35.52100 17.15200 53.15900 1.000 36.09726 58 GLY B C 1
ATOM 1329 O O . GLY B 1 62 ? 35.84500 17.50600 52.02000 1.000 37.68741 58 GLY B O 1
ATOM 1330 N N . MET B 1 63 ? 35.48300 15.88100 53.54300 1.000 34.75495 59 MET B N 1
ATOM 1331 C CA . MET B 1 63 ? 35.89400 14.80900 52.65000 1.000 41.39897 59 MET B CA 1
ATOM 1332 C C . MET B 1 63 ? 35.05500 14.81400 51.37900 1.000 40.26403 59 MET B C 1
ATOM 1333 O O . MET B 1 63 ? 33.84400 15.05600 51.41900 1.000 34.03810 59 MET B O 1
ATOM 1338 N N . ASP B 1 64 ? 35.70700 14.55100 50.24800 1.000 38.67662 60 ASP B N 1
ATOM 1339 C CA . ASP B 1 64 ? 35.03100 14.59000 48.96100 1.000 34.25804 60 ASP B CA 1
ATOM 1340 C C . ASP B 1 64 ? 34.49800 13.21300 48.56700 1.000 31.56317 60 ASP B C 1
ATOM 1341 O O . ASP B 1 64 ? 34.82600 12.18700 49.16700 1.000 32.63132 60 ASP B O 1
ATOM 1346 N N . GLY B 1 65 ? 33.64800 13.20900 47.53700 1.000 27.47110 61 GLY B N 1
ATOM 1347 C CA . GLY B 1 65 ? 32.91600 12.00200 47.19300 1.000 26.58841 61 GLY B CA 1
ATOM 1348 C C . GLY B 1 65 ? 33.79300 10.87600 46.68300 1.000 25.84686 61 GLY B C 1
ATOM 1349 O O . GLY B 1 65 ? 33.43500 9.70000 46.81200 1.000 24.73023 61 GLY B O 1
ATOM 1350 N N . HIS B 1 66 ? 34.93800 11.21000 46.08100 1.000 22.90460 62 HIS B N 1
ATOM 1351 C CA . HIS B 1 66 ? 35.85200 10.17300 45.61100 1.000 27.12513 62 HIS B CA 1
ATOM 1352 C C . HIS B 1 66 ? 36.48500 9.42100 46.77000 1.000 27.43148 62 HIS B C 1
ATOM 1353 O O . HIS B 1 66 ? 36.58000 8.18600 46.74800 1.000 28.54837 62 HIS B O 1
ATOM 1360 N N . GLN B 1 67 ? 36.92000 10.14300 47.79300 1.000 29.23577 63 GLN B N 1
ATOM 1361 C CA . GLN B 1 67 ? 37.41000 9.46300 48.98300 1.000 31.59741 63 GLN B CA 1
ATOM 1362 C C . GLN B 1 67 ? 36.30000 8.67400 49.65500 1.000 27.27708 63 GLN B C 1
ATOM 1363 O O . GLN B 1 67 ? 36.51500 7.53800 50.09000 1.000 32.73457 63 GLN B O 1
ATOM 1369 N N . LEU B 1 68 ? 35.10700 9.26800 49.75900 1.000 24.45328 64 LEU B N 1
ATOM 1370 C CA . LEU B 1 68 ? 33.95900 8.54700 50.29500 1.000 26.05141 64 LEU B CA 1
ATOM 1371 C C . LEU B 1 68 ? 33.67500 7.28200 49.50100 1.000 25.60749 64 LEU B C 1
ATOM 1372 O O . LEU B 1 68 ? 33.40000 6.22800 50.08400 1.000 27.15548 64 LEU B O 1
ATOM 1377 N N . LEU B 1 69 ? 33.73000 7.36000 48.16600 1.000 24.94711 65 LEU B N 1
ATOM 1378 C CA . LEU B 1 69 ? 33.54900 6.15500 47.35800 1.000 24.99635 65 LEU B CA 1
ATOM 1379 C C . LEU B 1 69 ? 34.53200 5.07000 47.78200 1.000 28.43759 65 LEU B C 1
ATOM 1380 O O . LEU B 1 69 ? 34.14700 3.92300 48.01400 1.000 23.14309 65 LEU B O 1
ATOM 1385 N N . GLY B 1 70 ? 35.81200 5.43500 47.91300 1.000 27.69434 66 GLY B N 1
ATOM 1386 C CA . GLY B 1 70 ? 36.81300 4.46000 48.30600 1.000 29.21508 66 GLY B CA 1
ATOM 1387 C C . GLY B 1 70 ? 36.50900 3.80900 49.64000 1.000 28.27760 66 GLY B C 1
ATOM 1388 O O . GLY B 1 70 ? 36.63500 2.59000 49.78600 1.000 31.30394 66 GLY B O 1
ATOM 1389 N N . LEU B 1 71 ? 36.09100 4.60900 50.62800 1.000 25.47712 67 LEU B N 1
ATOM 1390 C CA . LEU B 1 71 ? 35.79400 4.05000 51.94700 1.000 32.59152 67 LEU B CA 1
ATOM 1391 C C . LEU B 1 71 ? 34.59500 3.11900 51.91100 1.000 32.98071 67 LEU B C 1
ATOM 1392 O O . LEU B 1 71 ? 34.55800 2.13100 52.65100 1.000 37.18746 67 LEU B O 1
ATOM 1397 N N . ILE B 1 72 ? 33.61900 3.40400 51.05100 1.000 33.41314 68 ILE B N 1
ATOM 1398 C CA . ILE B 1 72 ? 32.42000 2.57400 50.98300 1.000 29.23282 68 ILE B CA 1
ATOM 1399 C C . ILE B 1 72 ? 32.71000 1.25900 50.27400 1.000 27.79643 68 ILE B C 1
ATOM 1400 O O . ILE B 1 72 ? 32.20300 0.20600 50.66800 1.000 28.95337 68 ILE B O 1
ATOM 1405 N N . ARG B 1 73 ? 33.51500 1.29000 49.21100 1.000 26.67174 69 ARG B N 1
ATOM 1406 C CA . ARG B 1 73 ? 33.87100 0.03700 48.55100 1.000 35.03509 69 ARG B CA 1
ATOM 1407 C C . ARG B 1 73 ? 34.59500 -0.90700 49.50500 1.000 37.33274 69 ARG B C 1
ATOM 1408 O O . ARG B 1 73 ? 34.41200 -2.12500 49.42700 1.000 36.59519 69 ARG B O 1
ATOM 1416 N N . THR B 1 74 ? 35.40100 -0.35800 50.42100 1.000 36.81832 70 THR B N 1
ATOM 1417 C CA . THR B 1 74 ? 36.15200 -1.17400 51.37100 1.000 35.58468 70 THR B CA 1
ATOM 1418 C C . THR B 1 74 ? 35.24100 -1.73300 52.45200 1.000 36.35982 70 THR B C 1
ATOM 1419 O O . THR B 1 74 ? 35.23700 -2.94100 52.71200 1.000 43.00468 70 THR B O 1
ATOM 1423 N N . ARG B 1 75 ? 34.45300 -0.86200 53.08700 1.000 36.62347 71 ARG B N 1
ATOM 1424 C CA . ARG B 1 75 ? 33.63200 -1.27300 54.22100 1.000 35.37347 71 ARG B CA 1
ATOM 1425 C C . ARG B 1 75 ? 32.41700 -2.08300 53.78800 1.000 34.85731 71 ARG B C 1
ATOM 1426 O O . ARG B 1 75 ? 32.05400 -3.05700 54.45300 1.000 35.69579 71 ARG B O 1
ATOM 1434 N N . TYR B 1 76 ? 31.74700 -1.67200 52.71100 1.000 33.09987 72 TYR B N 1
ATOM 1435 C CA . TYR B 1 76 ? 30.51000 -2.30200 52.24900 1.000 34.87363 72 TYR B CA 1
ATOM 1436 C C . TYR B 1 76 ? 30.61100 -2.50800 50.74600 1.000 36.51224 72 TYR B C 1
ATOM 1437 O O . TYR B 1 76 ? 29.96500 -1.79100 49.96400 1.000 31.60770 72 TYR B O 1
ATOM 1446 N N . PRO B 1 77 ? 31.40300 -3.49300 50.30500 1.000 35.91155 73 PRO B N 1
ATOM 1447 C CA . PRO B 1 77 ? 31.64300 -3.67600 48.86000 1.000 39.52877 73 PRO B CA 1
ATOM 1448 C C . PRO B 1 77 ? 30.42300 -4.11200 48.06900 1.000 35.53974 73 PRO B C 1
ATOM 1449 O O . PRO B 1 77 ? 30.49200 -4.14700 46.83500 1.000 38.91437 73 PRO B O 1
ATOM 1453 N N . HIS B 1 78 ? 29.32400 -4.45900 48.72500 1.000 38.21221 74 HIS B N 1
ATOM 1454 C CA . HIS B 1 78 ? 28.09100 -4.83200 48.04500 1.000 39.69183 74 HIS B CA 1
ATOM 1455 C C . HIS B 1 78 ? 27.23400 -3.63600 47.67300 1.000 34.92741 74 HIS B C 1
ATOM 1456 O O . HIS B 1 78 ? 26.32200 -3.78300 46.85000 1.000 35.58236 74 HIS B O 1
ATOM 1463 N N . LEU B 1 79 ? 27.49900 -2.47500 48.27800 1.000 28.94568 75 LEU B N 1
ATOM 1464 C CA . LEU B 1 79 ? 26.61800 -1.30900 48.22000 1.000 30.06347 75 LEU B CA 1
ATOM 1465 C C . LEU B 1 79 ? 26.89100 -0.47500 46.97300 1.000 26.94897 75 LEU B C 1
ATOM 1466 O O . LEU B 1 79 ? 28.00000 0.05100 46.83200 1.000 26.32778 75 LEU B O 1
ATOM 1471 N N . PRO B 1 80 ? 25.92400 -0.30900 46.06100 1.000 28.70481 76 PRO B N 1
ATOM 1472 C CA . PRO B 1 80 ? 26.15500 0.54400 44.88700 1.000 27.05758 76 PRO B CA 1
ATOM 1473 C C . PRO B 1 80 ? 26.25400 2.01100 45.27300 1.000 26.24532 76 PRO B C 1
ATOM 1474 O O . PRO B 1 80 ? 25.59000 2.48500 46.20200 1.000 27.09778 76 PRO B O 1
ATOM 1478 N N . VAL B 1 81 ? 27.07300 2.74000 44.51800 1.000 21.67464 77 VAL B N 1
ATOM 1479 C CA . VAL B 1 81 ? 27.38700 4.14100 44.80300 1.000 22.32054 77 VAL B CA 1
ATOM 1480 C C . VAL B 1 81 ? 27.35900 4.92400 43.50000 1.000 20.87326 77 VAL B C 1
ATOM 1481 O O . VAL B 1 81 ? 28.15700 4.65000 42.59500 1.000 19.66229 77 VAL B O 1
ATOM 1485 N N . LEU B 1 82 ? 26.47100 5.90900 43.41300 1.000 19.44246 78 LEU B N 1
ATOM 1486 C CA . LEU B 1 82 ? 26.44900 6.85300 42.30700 1.000 22.78236 78 LEU B CA 1
ATOM 1487 C C . LEU B 1 82 ? 27.07800 8.15500 42.76700 1.000 20.27134 78 LEU B C 1
ATOM 1488 O O . LEU B 1 82 ? 26.73500 8.65300 43.83700 1.000 18.12115 78 LEU B O 1
ATOM 1493 N N . LEU B 1 83 ? 27.97500 8.70900 41.95500 1.000 23.36778 79 LEU B N 1
ATOM 1494 C CA . LEU B 1 83 ? 28.55200 10.02200 42.20700 1.000 23.41576 79 LEU B CA 1
ATOM 1495 C C . LEU B 1 83 ? 27.91200 11.05900 41.28900 1.000 18.76654 79 LEU B C 1
ATOM 1496 O O . LEU B 1 83 ? 27.65400 10.78800 40.11300 1.000 22.27611 79 LEU B O 1
ATOM 1501 N N . MET B 1 84 ? 27.64600 12.24200 41.83100 1.000 19.97059 80 MET B N 1
ATOM 1502 C CA . MET B 1 84 ? 27.10400 13.34300 41.04300 1.000 21.89323 80 MET B CA 1
ATOM 1503 C C . MET B 1 84 ? 27.94500 14.59000 41.26300 1.000 20.91898 80 MET B C 1
ATOM 1504 O O . MET B 1 84 ? 28.52000 14.79000 42.33200 1.000 28.35261 80 MET B O 1
ATOM 1509 N N . THR B 1 85 ? 28.05000 15.41800 40.23300 1.000 23.82859 81 THR B N 1
ATOM 1510 C CA . THR B 1 85 ? 28.94400 16.55500 40.33300 1.000 28.20564 81 THR B CA 1
ATOM 1511 C C . THR B 1 85 ? 28.41100 17.67700 39.45900 1.000 25.56993 81 THR B C 1
ATOM 1512 O O . THR B 1 85 ? 27.77400 17.43700 38.42900 1.000 22.56765 81 THR B O 1
ATOM 1516 N N . ALA B 1 86 ? 28.61800 18.90700 39.93700 1.000 25.54677 82 ALA B N 1
ATOM 1517 C CA . ALA B 1 86 ? 28.36300 20.08800 39.12700 1.000 30.18859 82 ALA B CA 1
ATOM 1518 C C . ALA B 1 86 ? 29.42900 20.20400 38.05400 1.000 36.24646 82 ALA B C 1
ATOM 1519 O O . ALA B 1 86 ? 29.12700 20.49500 36.88800 1.000 44.14336 82 ALA B O 1
ATOM 1521 N N . TYR B 1 87 ? 30.68100 19.94200 38.42400 1.000 35.19037 83 TYR B N 1
ATOM 1522 C CA . TYR B 1 87 ? 31.82200 20.01400 37.48200 1.000 34.92123 83 TYR B CA 1
ATOM 1523 C C . TYR B 1 87 ? 32.38600 18.62500 37.25600 1.000 35.87130 83 TYR B C 1
ATOM 1524 O O . TYR B 1 87 ? 32.96300 18.06200 38.12900 1.000 45.14982 83 TYR B O 1
ATOM 1533 N N . GLY B 1 88 ? 32.22900 18.14600 36.04700 1.000 37.64720 84 GLY B N 1
ATOM 1534 C CA . GLY B 1 88 ? 32.65800 16.84300 35.59700 1.000 37.23371 84 GLY B CA 1
ATOM 1535 C C . GLY B 1 88 ? 33.97400 16.93600 34.82200 1.000 29.92042 84 GLY B C 1
ATOM 1536 O O . GLY B 1 88 ? 34.03900 17.58000 33.78000 1.000 34.51806 84 GLY B O 1
ATOM 1537 N N . ALA B 1 89 ? 34.98200 16.25300 35.33100 1.000 28.45763 85 ALA B N 1
ATOM 1538 C CA . ALA B 1 89 ? 36.20400 16.06100 34.56700 1.000 30.87390 85 ALA B CA 1
ATOM 1539 C C . ALA B 1 89 ? 36.29900 14.61100 34.11800 1.000 30.93347 85 ALA B C 1
ATOM 1540 O O . ALA B 1 89 ? 36.03400 13.68800 34.90300 1.000 29.78909 85 ALA B O 1
ATOM 1542 N N . VAL B 1 90 ? 36.66000 14.42400 32.83900 1.000 29.64662 86 VAL B N 1
ATOM 1543 C CA . VAL B 1 90 ? 36.77200 13.08200 32.26600 1.000 28.15046 86 VAL B CA 1
ATOM 1544 C C . VAL B 1 90 ? 37.72000 12.21200 33.08900 1.000 27.14816 86 VAL B C 1
ATOM 1545 O O . VAL B 1 90 ? 37.41600 11.05100 33.38500 1.000 25.91791 86 VAL B O 1
ATOM 1549 N N . ASP B 1 91 ? 38.89200 12.74500 33.45400 1.000 26.18290 87 ASP B N 1
ATOM 1550 C CA . ASP B 1 91 ? 39.84400 11.93500 34.21200 1.000 26.61117 87 ASP B CA 1
ATOM 1551 C C . ASP B 1 91 ? 39.24200 11.48300 35.54700 1.000 26.64473 87 ASP B C 1
ATOM 1552 O O . ASP B 1 91 ? 39.45000 10.34100 35.98100 1.000 23.03438 87 ASP B O 1
ATOM 1557 N N . ARG B 1 92 ? 38.44700 12.34700 36.18600 1.000 23.73769 88 ARG B N 1
ATOM 1558 C CA . ARG B 1 92 ? 37.80800 11.95300 37.43400 1.000 27.47731 88 ARG B CA 1
ATOM 1559 C C . ARG B 1 92 ? 36.66600 10.97200 37.20400 1.000 24.83548 88 ARG B C 1
ATOM 1560 O O . ARG B 1 92 ? 36.40700 10.10600 38.05800 1.000 21.35207 88 ARG B O 1
ATOM 1568 N N . ALA B 1 93 ? 35.95700 11.09400 36.07600 1.000 24.38549 89 ALA B N 1
ATOM 1569 C CA . ALA B 1 93 ? 34.89500 10.13100 35.81300 1.000 22.26358 89 ALA B CA 1
ATOM 1570 C C . ALA B 1 93 ? 35.48800 8.75000 35.61200 1.000 18.40016 89 ALA B C 1
ATOM 1571 O O . ALA B 1 93 ? 34.97200 7.76200 36.14900 1.000 19.40208 89 ALA B O 1
ATOM 1573 N N . VAL B 1 94 ? 36.61400 8.68300 34.89800 1.000 20.67312 90 VAL B N 1
ATOM 1574 C CA . VAL B 1 94 ? 37.29100 7.41300 34.64000 1.000 19.41164 90 VAL B CA 1
ATOM 1575 C C . VAL B 1 94 ? 37.76600 6.79200 35.94800 1.000 19.65627 90 VAL B C 1
ATOM 1576 O O . VAL B 1 94 ? 37.57000 5.59800 36.19600 1.000 20.06292 90 VAL B O 1
ATOM 1580 N N . GLU B 1 95 ? 38.34600 7.59900 36.82900 1.000 18.59978 91 GLU B N 1
ATOM 1581 C CA . GLU B 1 95 ? 38.86400 7.04800 38.07900 1.000 21.71859 91 GLU B CA 1
ATOM 1582 C C . GLU B 1 95 ? 37.74300 6.53400 38.97500 1.000 20.83980 91 GLU B C 1
ATOM 1583 O O . GLU B 1 95 ? 37.87900 5.47400 39.58700 1.000 24.04126 91 GLU B O 1
ATOM 1589 N N . ALA B 1 96 ? 36.61900 7.25700 39.05300 1.000 19.19532 92 ALA B N 1
ATOM 1590 C CA . ALA B 1 96 ? 35.48400 6.77600 39.83800 1.000 18.63620 92 ALA B CA 1
ATOM 1591 C C . ALA B 1 96 ? 34.95100 5.44100 39.31500 1.000 22.91360 92 ALA B C 1
ATOM 1592 O O . ALA B 1 96 ? 34.60200 4.54800 40.10300 1.000 19.10704 92 ALA B O 1
ATOM 1594 N N . MET B 1 97 ? 34.82300 5.30300 37.99000 1.000 19.67926 93 MET B N 1
ATOM 1595 C CA . MET B 1 97 ? 34.31900 4.04900 37.42400 1.000 19.45525 93 MET B CA 1
ATOM 1596 C C . MET B 1 97 ? 35.32600 2.92300 37.60400 1.000 25.12947 93 MET B C 1
ATOM 1597 O O . MET B 1 97 ? 34.94400 1.76000 37.83600 1.000 20.41678 93 MET B O 1
ATOM 1602 N N . ARG B 1 98 ? 36.61600 3.25200 37.51600 1.000 19.80588 94 ARG B N 1
ATOM 1603 C CA . ARG B 1 98 ? 37.64200 2.25600 37.80800 1.000 24.10409 94 ARG B CA 1
ATOM 1604 C C . ARG B 1 98 ? 37.55600 1.75400 39.24900 1.000 23.35610 94 ARG B C 1
ATOM 1605 O O . ARG B 1 98 ? 37.85000 0.58200 39.51600 1.000 23.16618 94 ARG B O 1
ATOM 1613 N N . GLN B 1 99 ? 37.16600 2.62200 40.18800 1.000 21.71273 95 GLN B N 1
ATOM 1614 C CA . GLN B 1 99 ? 36.98900 2.24200 41.58100 1.000 25.03778 95 GLN B CA 1
ATOM 1615 C C . GLN B 1 99 ? 35.65000 1.56500 41.84400 1.000 26.47529 95 GLN B C 1
ATOM 1616 O O . GLN B 1 99 ? 35.37600 1.18800 42.98500 1.000 26.54339 95 GLN B O 1
ATOM 1622 N N . GLY B 1 100 ? 34.80300 1.42700 40.83400 1.000 22.45390 96 GLY B N 1
ATOM 1623 C CA . GLY B 1 100 ? 33.54100 0.74800 40.98900 1.000 28.49457 96 GLY B CA 1
ATOM 1624 C C . GLY B 1 100 ? 32.34400 1.63100 41.27000 1.000 26.51603 96 GLY B C 1
ATOM 1625 O O . GLY B 1 100 ? 31.35700 1.14200 41.82500 1.000 25.01142 96 GLY B O 1
ATOM 1626 N N . ALA B 1 101 ? 32.40800 2.91100 40.94100 1.000 23.07859 97 ALA B N 1
ATOM 1627 C CA . ALA B 1 101 ? 31.20800 3.71400 40.98500 1.000 20.70091 97 ALA B CA 1
ATOM 1628 C C . ALA B 1 101 ? 30.19400 3.09300 40.04200 1.000 26.13476 97 ALA B C 1
ATOM 1629 O O . ALA B 1 101 ? 30.54900 2.57100 38.98600 1.000 23.81004 97 ALA B O 1
ATOM 1631 N N . ALA B 1 102 ? 28.92800 3.09800 40.44100 1.000 21.91810 98 ALA B N 1
ATOM 1632 C CA . ALA B 1 102 ? 27.94200 2.57000 39.52400 1.000 21.05104 98 ALA B CA 1
ATOM 1633 C C . ALA B 1 102 ? 27.70300 3.54000 38.37600 1.000 22.41250 98 ALA B C 1
ATOM 1634 O O . ALA B 1 102 ? 27.37200 3.10600 37.27200 1.000 26.54900 98 ALA B O 1
ATOM 1636 N N . ASP B 1 103 ? 27.92700 4.82700 38.59700 1.000 21.44472 99 ASP B N 1
ATOM 1637 C CA . ASP B 1 103 ? 27.75200 5.84300 37.56700 1.000 23.47834 99 ASP B CA 1
ATOM 1638 C C . ASP B 1 103 ? 28.40500 7.11500 38.07500 1.000 22.83105 99 ASP B C 1
ATOM 1639 O O . ASP B 1 103 ? 28.65300 7.26300 39.27200 1.000 18.29986 99 ASP B O 1
ATOM 1644 N N . TYR B 1 104 ? 28.69700 8.01800 37.14500 1.000 27.26829 100 TYR B N 1
ATOM 1645 C CA . TYR B 1 104 ? 29.30100 9.31400 37.44100 1.000 26.43356 100 TYR B CA 1
ATOM 1646 C C . TYR B 1 104 ? 28.55400 10.32000 36.57900 1.000 26.21887 100 TYR B C 1
ATOM 1647 O O . TYR B 1 104 ? 28.70100 10.30600 35.35300 1.000 23.82724 100 TYR B O 1
ATOM 1656 N N . LEU B 1 105 ? 27.78400 11.19700 37.21600 1.000 27.19853 101 LEU B N 1
ATOM 1657 C CA . LEU B 1 105 ? 26.74100 11.99000 36.56600 1.000 29.49976 101 LEU B CA 1
ATOM 1658 C C . LEU B 1 105 ? 27.01500 13.47300 36.72500 1.000 25.38198 101 LEU B C 1
ATOM 1659 O O . LEU B 1 105 ? 27.27200 13.94200 37.83700 1.000 27.44158 101 LEU B O 1
ATOM 1664 N N . VAL B 1 106 ? 26.88400 14.21600 35.64400 1.000 29.13143 102 VAL B N 1
ATOM 1665 C CA . VAL B 1 106 ? 26.99900 15.66900 35.70300 1.000 33.10215 102 VAL B CA 1
ATOM 1666 C C . VAL B 1 106 ? 25.60800 16.27500 35.86000 1.000 31.43082 102 VAL B C 1
ATOM 1667 O O . VAL B 1 106 ? 24.67900 15.93200 35.12000 1.000 32.02606 102 VAL B O 1
ATOM 1671 N N . LYS B 1 107 ? 25.46400 17.15400 36.85000 1.000 31.62578 103 LYS B N 1
ATOM 1672 C CA . LYS B 1 107 ? 24.18800 17.78800 37.13400 1.000 34.30583 103 LYS B CA 1
ATOM 1673 C C . LYS B 1 107 ? 23.85500 18.82500 36.05800 1.000 31.37474 103 LYS B C 1
ATOM 1674 O O . LYS B 1 107 ? 24.75300 19.36600 35.40300 1.000 29.78216 103 LYS B O 1
ATOM 1680 N N . PRO B 1 108 ? 22.56600 19.14600 35.87100 1.000 28.97413 104 PRO B N 1
ATOM 1681 C CA . PRO B 1 108 ? 21.43100 18.58200 36.60800 1.000 36.44070 104 PRO B CA 1
ATOM 1682 C C . PRO B 1 108 ? 20.81300 17.39400 35.88800 1.000 37.31032 104 PRO B C 1
ATOM 1683 O O . PRO B 1 108 ? 21.24700 17.03800 34.79100 1.000 39.95364 104 PRO B O 1
ATOM 1687 N N . PHE B 1 109 ? 19.81100 16.78300 36.51400 1.000 42.86933 105 PHE B N 1
ATOM 1688 C CA . PHE B 1 109 ? 19.00100 15.76200 35.86800 1.000 43.52329 105 PHE B CA 1
ATOM 1689 C C . PHE B 1 109 ? 17.59300 15.88800 36.41100 1.000 40.33843 105 PHE B C 1
ATOM 1690 O O . PHE B 1 109 ? 17.39900 16.31700 37.54900 1.000 42.26662 105 PHE B O 1
ATOM 1698 N N . GLU B 1 110 ? 16.61000 15.51000 35.59900 1.000 46.90223 106 GLU B N 1
ATOM 1699 C CA . GLU B 1 110 ? 15.23100 15.63700 36.04200 1.000 42.25255 106 GLU B CA 1
ATOM 1700 C C . GLU B 1 110 ? 14.84100 14.47300 36.95200 1.000 37.41414 106 GLU B C 1
ATOM 1701 O O . GLU B 1 110 ? 15.53900 13.46100 37.05300 1.000 32.76120 106 GLU B O 1
ATOM 1707 N N . ALA B 1 111 ? 13.68100 14.62100 37.59900 1.000 38.01331 107 ALA B N 1
ATOM 1708 C CA . ALA B 1 111 ? 13.15000 13.55400 38.44100 1.000 42.34547 107 ALA B CA 1
ATOM 1709 C C . ALA B 1 111 ? 13.07200 12.23400 37.68500 1.000 35.61856 107 ALA B C 1
ATOM 1710 O O . ALA B 1 111 ? 13.42400 11.18000 38.22800 1.000 34.54097 107 ALA B O 1
ATOM 1712 N N . ARG B 1 112 ? 12.71500 12.32900 36.40300 1.000 35.80730 108 ARG B N 1
ATOM 1713 C CA . ARG B 1 112 ? 12.63100 11.16000 35.48800 1.000 41.26856 108 ARG B CA 1
ATOM 1714 C C . ARG B 1 112 ? 13.93000 10.35100 35.56900 1.000 35.58064 108 ARG B C 1
ATOM 1715 O O . ARG B 1 112 ? 13.87000 9.18400 35.97900 1.000 32.10522 108 ARG B O 1
ATOM 1723 N N . ALA B 1 113 ? 15.05300 10.98000 35.21400 1.000 34.59764 109 ALA B N 1
ATOM 1724 C CA . ALA B 1 113 ? 16.35300 10.31900 35.20100 1.000 35.70702 109 ALA B CA 1
ATOM 1725 C C . ALA B 1 113 ? 16.73400 9.80900 36.58400 1.000 30.30458 109 ALA B C 1
ATOM 1726 O O . ALA B 1 113 ? 17.28800 8.71200 36.72600 1.000 33.08622 109 ALA B O 1
ATOM 1728 N N . LEU B 1 114 ? 16.42900 10.58000 37.62100 1.000 29.92074 110 LEU B N 1
ATOM 1729 C CA . LEU B 1 114 ? 16.80300 10.15400 38.96200 1.000 31.53622 110 LEU B CA 1
ATOM 1730 C C . LEU B 1 114 ? 16.14100 8.82800 39.32400 1.000 34.13047 110 LEU B C 1
ATOM 1731 O O . LEU B 1 114 ? 16.81200 7.90300 39.79500 1.000 35.63748 110 LEU B O 1
ATOM 1736 N N . LEU B 1 115 ? 14.82900 8.70700 39.10300 1.000 29.09158 111 LEU B N 1
ATOM 1737 C CA . LEU B 1 115 ? 14.15900 7.44900 39.42500 1.000 29.44636 111 LEU B CA 1
ATOM 1738 C C . LEU B 1 115 ? 14.63500 6.32000 38.51800 1.000 25.47779 111 LEU B C 1
ATOM 1739 O O . LEU B 1 115 ? 14.75500 5.17600 38.95900 1.000 26.28457 111 LEU B O 1
ATOM 1744 N N . ASP B 1 116 ? 14.91400 6.61600 37.24700 1.000 26.47521 112 ASP B N 1
ATOM 1745 C CA . ASP B 1 116 ? 15.48100 5.60000 36.36400 1.000 26.97626 112 ASP B CA 1
ATOM 1746 C C . ASP B 1 116 ? 16.84100 5.11400 36.85600 1.000 29.17783 112 ASP B C 1
ATOM 1747 O O . ASP B 1 116 ? 17.15200 3.92500 36.75300 1.000 29.56280 112 ASP B O 1
ATOM 1752 N N . LEU B 1 117 ? 17.66800 6.01200 37.40200 1.000 27.15153 113 LEU B N 1
ATOM 1753 C CA . LEU B 1 117 ? 18.96100 5.57500 37.93800 1.000 33.04856 113 LEU B CA 1
ATOM 1754 C C . LEU B 1 117 ? 18.79400 4.71700 39.18900 1.000 30.97420 113 LEU B C 1
ATOM 1755 O O . LEU B 1 117 ? 19.55600 3.76300 39.40500 1.000 22.28265 113 LEU B O 1
ATOM 1760 N N . VAL B 1 118 ? 17.81100 5.05200 40.03600 1.000 25.90671 114 VAL B N 1
ATOM 1761 C CA . VAL B 1 118 ? 17.53400 4.22800 41.20500 1.000 24.10883 114 VAL B CA 1
ATOM 1762 C C . VAL B 1 118 ? 17.08700 2.83100 40.78200 1.000 28.59372 114 VAL B C 1
ATOM 1763 O O . VAL B 1 118 ? 17.54700 1.82100 41.33400 1.000 28.36638 114 VAL B O 1
ATOM 1767 N N . ALA B 1 119 ? 16.20500 2.74000 39.78600 1.000 25.36879 115 ALA B N 1
ATOM 1768 C CA . ALA B 1 119 ? 15.77200 1.41400 39.34500 1.000 25.40498 115 ALA B CA 1
ATOM 1769 C C . ALA B 1 119 ? 16.93300 0.63300 38.74600 1.000 27.00358 115 ALA B C 1
ATOM 1770 O O . ALA B 1 119 ? 17.04800 -0.57900 38.94900 1.000 28.28015 115 ALA B O 1
ATOM 1772 N N . ARG B 1 120 ? 17.81800 1.31500 38.01800 1.000 24.81715 116 ARG B N 1
ATOM 1773 C CA . ARG B 1 120 ? 18.93600 0.62300 37.39200 1.000 25.42999 116 ARG B CA 1
ATOM 1774 C C . ARG B 1 120 ? 19.93400 0.08400 38.41400 1.000 23.29223 116 ARG B C 1
ATOM 1775 O O . ARG B 1 120 ? 20.45000 -1.02200 38.24600 1.000 29.18104 116 ARG B O 1
ATOM 1783 N N . HIS B 1 121 ? 20.25900 0.85000 39.45900 1.000 22.18611 117 HIS B N 1
ATOM 1784 C CA . HIS B 1 121 ? 21.42000 0.49800 40.27900 1.000 27.54305 117 HIS B CA 1
ATOM 1785 C C . HIS B 1 121 ? 21.11700 0.09600 41.71700 1.000 28.41942 117 HIS B C 1
ATOM 1786 O O . HIS B 1 121 ? 21.94500 -0.58200 42.32700 1.000 32.91580 117 HIS B O 1
ATOM 1793 N N . ALA B 1 122 ? 19.99800 0.51800 42.29500 1.000 28.57749 118 ALA B N 1
ATOM 1794 C CA . ALA B 1 122 ? 19.72400 0.13000 43.66900 1.000 30.19158 118 ALA B CA 1
ATOM 1795 C C . ALA B 1 122 ? 19.60700 -1.38500 43.76600 1.000 38.38251 118 ALA B C 1
ATOM 1796 O O . ALA B 1 122 ? 19.21800 -2.06600 42.80900 1.000 34.65499 118 ALA B O 1
ATOM 1798 N N . LEU B 1 123 ? 19.97800 -1.91100 44.93000 1.000 34.91825 119 LEU B N 1
ATOM 1799 C CA . LEU B 1 123 ? 19.84500 -3.33600 45.18800 1.000 41.42782 119 LEU B CA 1
ATOM 1800 C C . LEU B 1 123 ? 18.37000 -3.69500 45.34500 1.000 40.79974 119 LEU B C 1
ATOM 1801 O O . LEU B 1 123 ? 17.55100 -2.87000 45.75700 1.000 42.22528 119 LEU B O 1
ATOM 1806 N N . GLY B 1 124 ? 18.03200 -4.93200 44.97900 1.000 45.16106 120 GLY B N 1
ATOM 1807 C CA . GLY B 1 124 ? 16.66900 -5.41800 45.08000 1.000 57.30692 120 GLY B CA 1
ATOM 1808 C C . GLY B 1 124 ? 16.30700 -5.81800 46.49500 1.000 65.08098 120 GLY B C 1
ATOM 1809 O O . GLY B 1 124 ? 15.19200 -5.55100 46.95500 1.000 67.73628 120 GLY B O 1
ATOM 1810 N N . GLN B 1 125 ? 17.25400 -6.46900 47.17800 1.000 68.14990 121 GLN B N 1
ATOM 1811 C CA . GLN B 1 125 ? 17.18700 -6.78100 48.61300 1.000 70.91875 121 GLN B CA 1
ATOM 1812 C C . GLN B 1 125 ? 15.88800 -7.46600 49.05000 1.000 77.51052 121 GLN B C 1
ATOM 1813 O O . GLN B 1 125 ? 15.84800 -8.14000 50.08600 1.000 74.43513 121 GLN B O 1
#

Radius of gyration: 19.51 Å; Cα contacts (8 Å, |Δi|>4): 436; chains: 2; bounding box: 45×35×53 Å

Sequence (242 aa):
MAAKVLLVEDDRALREALSDTLLLGGHEFVAVDSAEAALPVLAREAFSLVISDVNMPGMDGHQLLGLIRTRYPHLPVLLMTAYGAVDRAVEAMRQGAADYLVKPFEARALLDLVARHALGMMAAKVLLVEDDRALREALSDTLLLGGHEFVAVDSAEAALPVLAREAFSLVISDVNMPGMDGHQLLGLIRTRYPHLPVLLMTAYGAVDRAVEAMRQGAADYLVKPFEARALLDLVARHALGQ

Solvent-accessible surface area: 11624 Å² total; per-residue (Å²): 241,66,8,54,0,0,0,0,1,51,66,183,68,48,51,51,56,10,16,63,10,0,111,141,32,48,23,112,59,42,39,17,76,17,0,82,36,0,31,78,9,10,83,158,67,89,12,18,0,0,4,0,5,9,62,19,106,54,38,50,0,43,102,0,1,23,31,0,87,105,128,38,92,112,7,24,1,3,0,1,1,52,147,42,30,126,74,115,24,68,73,0,94,174,79,36,6,24,26,25,4,82,40,117,34,88,46,94,5,2,28,4,2,2,47,102,37,14,80,124,131,171,54,10,46,0,0,1,0,1,57,73,156,75,45,24,84,54,10,8,87,19,0,107,142,24,43,27,111,60,32,38,16,72,12,0,90,37,0,25,58,32,10,58,181,75,72,8,3,0,0,2,1,8,8,51,20,107,41,38,57,0,37,106,1,0,18,50,0,85,112,125,45,88,119,8,22,2,0,1,0,0,59,155,43,38,123,96,136,26,73,76,0,91,171,68,33,6,31,11,16,4,80,41,120,33,99,40,66,6,4,33,3,3,2,49,102,30,20,62,59,178

Secondary structure (DSSP, 8-state):
---EEEEE-S-HHHHHHHHHHHHHTT-EEEEESSHHHHHHHHHHS--SEEEEESS-SSS-HHHHHHHHHHH-TT--EEEEESS--HHHHHHHHHTT-SEEEES---HHHHHHHHHHHS--/----EEEEE-S-HHHHHHHHHHHHHTT-EEEEESSHHHHHHHHHHS--SEEEEESS-SSS-HHHHHHHHHHH-TTS-EEEEESS--HHHHHHHHHTT-SEEEES---HHHHHHHHHHHS---